Protein AF-A0A2K6ML82-F1 (afdb_monomer_lite)

Sequence (287 aa):
MDAIKKKMQMLKLDKENALDRAEQAEADKKAAEDRSKQLEDELVSLQKKLKGTEDELDKYSEALKDAQEKLELAEKKATDAEADVASLNRRIQLVEEELDRAQERLATALQKLEEAEKAADESERGMKVIESRAQKDEEKMEIQEIQLKEAKHIAEDADRKYEEVARKLVIIESDLERAEERAELSEGKCAELEEELKTVTNNLKSLEAQAEKYSQKEDKYEEEIKVLSDKLKEAETRAEFAERSVTKLEKSIDDLEDKFLCFTSPKTPSSSWMSHLSELCICLFSR

Secondary structure (DSSP, 8-state):
-HHHHHHHHHHHHHHHHHHHHHHHHHHHHHHHHHHHHHHHHHHHHHHHHHHHHHHHHHHHHHHHHHHHHHHHHHHHHHHHHHHHHHHHHHHHHHHHHHHHHHHHHHHHHHHHHHHHHHHHHHHHHHHHHHHHHHHHHHHHHHHHHHHHHHHHHHHHHHHHHHHHHHHHHHHHHHHHHHHHHHHHHHHHHHHHHHHHHHHHHHHHHHHHHHHHHHHHHHHHHHHHHHHHHHHHHHHHHHHHHHHHHHHHHHHHHHHHHHHHTTS------------------------

InterPro domains:
  IPR000533 Tropomyosin [PF00261] (67-260)
  IPR000533 Tropomyosin [PR00194] (84-101)
  IPR000533 Tro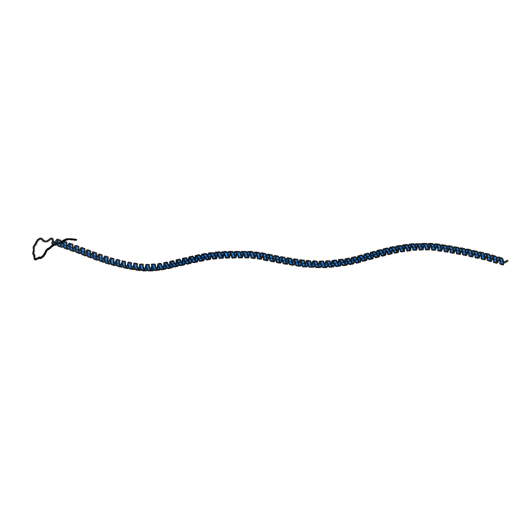pomyosin [PR00194] (120-140)
  IPR000533 Tropomyosin [PR00194] (145-173)
  IPR000533 Tropomyosin [PR00194] (175-198)
  IPR000533 Tropomyosin [PR00194] (231-256)
  IPR000533 Tropomyosin [PS00326] (232-240)

Structure (mmCIF, N/CA/C/O backbone):
data_AF-A0A2K6ML82-F1
#
_entry.id   AF-A0A2K6ML82-F1
#
loop_
_atom_site.group_PDB
_atom_site.id
_atom_site.type_symbol
_atom_site.label_atom_id
_atom_site.label_alt_id
_atom_site.label_comp_id
_atom_site.label_asym_id
_atom_site.label_entity_id
_atom_site.label_seq_id
_atom_site.pdbx_PDB_ins_code
_atom_site.Cartn_x
_atom_site.Cartn_y
_atom_site.Cartn_z
_atom_site.occupancy
_atom_site.B_iso_or_equiv
_atom_site.auth_seq_id
_atom_site.auth_comp_id
_atom_site.auth_asym_id
_atom_site.auth_atom_id
_atom_site.pdbx_PDB_model_num
ATOM 1 N N . MET A 1 1 ? 107.707 32.199 -161.699 1.00 55.41 1 MET A N 1
ATOM 2 C CA . MET A 1 1 ? 108.244 31.409 -160.568 1.00 55.41 1 MET A CA 1
ATOM 3 C C . MET A 1 1 ? 107.712 31.838 -159.189 1.00 55.41 1 MET A C 1
ATOM 5 O O . MET A 1 1 ? 107.919 31.088 -158.246 1.00 55.41 1 MET A O 1
ATOM 9 N N . ASP A 1 2 ? 106.940 32.929 -159.050 1.00 54.75 2 ASP A N 1
ATOM 10 C CA . ASP A 1 2 ? 106.363 33.344 -157.748 1.00 54.75 2 ASP A CA 1
ATOM 11 C C . ASP A 1 2 ? 105.055 32.644 -157.328 1.00 54.75 2 ASP A C 1
ATOM 13 O O . ASP A 1 2 ? 104.740 32.566 -156.141 1.00 54.75 2 ASP A O 1
ATOM 17 N N . ALA A 1 3 ? 104.294 32.073 -158.267 1.00 58.12 3 ALA A N 1
ATOM 18 C CA . ALA A 1 3 ? 102.999 31.454 -157.958 1.00 58.12 3 ALA A CA 1
ATOM 19 C C . ALA A 1 3 ? 103.109 30.134 -157.161 1.00 58.12 3 ALA A C 1
ATOM 21 O O . ALA A 1 3 ? 102.224 29.812 -156.372 1.00 58.12 3 ALA A O 1
ATOM 22 N N . ILE A 1 4 ? 104.206 29.381 -157.322 1.00 58.91 4 ILE A N 1
ATOM 23 C CA . ILE A 1 4 ? 104.407 28.087 -156.642 1.00 58.91 4 ILE A CA 1
ATOM 24 C C . ILE A 1 4 ? 104.850 28.290 -155.185 1.00 58.91 4 ILE A C 1
ATOM 26 O O . ILE A 1 4 ? 104.361 27.592 -154.300 1.00 58.91 4 ILE A O 1
ATOM 30 N N . LYS A 1 5 ? 105.683 29.304 -154.900 1.00 60.06 5 LYS A N 1
ATOM 31 C CA . LYS A 1 5 ? 106.067 29.665 -153.522 1.00 60.06 5 LYS A CA 1
ATOM 32 C C . LYS A 1 5 ? 104.861 30.085 -152.679 1.00 60.06 5 LYS A C 1
ATOM 34 O O . LYS A 1 5 ? 104.731 29.607 -151.557 1.00 60.06 5 LYS A O 1
ATOM 39 N N . LYS A 1 6 ? 103.944 30.889 -153.236 1.00 64.56 6 LYS A N 1
ATOM 40 C CA . LYS A 1 6 ? 102.688 31.266 -152.559 1.00 64.56 6 LYS A CA 1
ATOM 41 C C . LYS A 1 6 ? 101.789 30.064 -152.265 1.00 64.56 6 LYS A C 1
ATOM 43 O O . LYS A 1 6 ? 101.206 30.001 -151.190 1.00 64.56 6 LYS A O 1
ATOM 48 N N . LYS A 1 7 ? 101.707 29.087 -153.176 1.00 66.81 7 LYS A N 1
ATOM 49 C CA . LYS A 1 7 ? 100.914 27.862 -152.968 1.00 66.81 7 LYS A CA 1
ATOM 50 C C . LYS A 1 7 ? 101.525 26.945 -151.902 1.00 66.81 7 LYS A C 1
ATOM 52 O O . LYS A 1 7 ? 100.794 26.350 -151.122 1.00 66.81 7 LYS A O 1
ATOM 57 N N . MET A 1 8 ? 102.856 26.871 -151.831 1.00 70.25 8 MET A N 1
ATOM 58 C CA . MET A 1 8 ? 103.565 26.107 -150.799 1.00 70.25 8 MET A CA 1
ATOM 59 C C . MET A 1 8 ? 103.489 26.786 -149.422 1.00 70.25 8 MET A C 1
ATOM 61 O O . MET A 1 8 ? 103.340 26.096 -148.422 1.00 70.25 8 MET A O 1
ATOM 65 N N . GLN A 1 9 ? 103.527 28.124 -149.368 1.00 66.81 9 GLN A N 1
ATOM 66 C CA . GLN A 1 9 ? 103.240 28.885 -148.145 1.00 66.81 9 GLN A CA 1
ATOM 67 C C . GLN A 1 9 ? 101.792 28.700 -147.686 1.00 66.81 9 GLN A C 1
ATOM 69 O O . GLN A 1 9 ? 101.585 28.450 -146.507 1.00 66.81 9 GLN A O 1
ATOM 74 N N . MET A 1 10 ? 100.817 28.742 -148.602 1.00 72.88 10 MET A N 1
ATOM 75 C CA . MET A 1 10 ? 99.409 28.456 -148.294 1.00 72.88 10 MET A CA 1
ATOM 76 C C . MET A 1 10 ? 99.227 27.046 -147.728 1.00 72.88 10 MET A C 1
ATOM 78 O O . MET A 1 10 ? 98.645 26.901 -146.668 1.00 72.88 10 MET A O 1
ATOM 82 N N . LEU A 1 11 ? 99.804 26.015 -148.355 1.00 71.12 11 LEU A N 1
ATOM 83 C CA . LEU A 1 11 ? 99.701 24.637 -147.855 1.00 71.12 11 LEU A CA 1
ATOM 84 C C . LEU A 1 11 ? 100.398 24.426 -146.505 1.00 71.12 11 LEU A C 1
ATOM 86 O O . LEU A 1 11 ? 99.964 23.594 -145.712 1.00 71.12 11 LEU A O 1
ATOM 90 N N . LYS A 1 12 ? 101.486 25.156 -146.238 1.00 74.75 12 LYS A N 1
ATOM 91 C CA . LYS A 1 12 ? 102.170 25.102 -144.943 1.00 74.75 12 LYS A CA 1
ATOM 92 C C . LYS A 1 12 ? 101.329 25.767 -143.851 1.00 74.75 12 LYS A C 1
ATOM 94 O O . LYS A 1 12 ? 101.188 25.186 -142.784 1.00 74.75 12 LYS A O 1
ATOM 99 N N . LEU A 1 13 ? 100.712 26.905 -144.172 1.00 78.44 13 LEU A N 1
ATOM 100 C CA . LEU A 1 13 ? 99.790 27.622 -143.293 1.00 78.44 13 LEU A CA 1
ATOM 101 C C . LEU A 1 13 ? 98.495 26.825 -143.055 1.00 78.44 13 LEU A C 1
ATOM 103 O O . LEU A 1 13 ? 97.997 26.789 -141.941 1.00 78.44 13 LEU A O 1
ATOM 107 N N . ASP A 1 14 ? 97.985 26.122 -144.070 1.00 75.75 14 ASP A N 1
ATOM 108 C CA . ASP A 1 14 ? 96.832 25.223 -143.942 1.00 75.75 14 ASP A CA 1
ATOM 109 C C . ASP A 1 14 ? 97.162 23.994 -143.083 1.00 75.75 14 ASP A C 1
ATOM 111 O O . ASP A 1 14 ? 96.326 23.551 -142.298 1.00 75.75 14 ASP A O 1
ATOM 115 N N . LYS A 1 15 ? 98.385 23.453 -143.190 1.00 76.75 15 LYS A N 1
ATOM 116 C CA . LYS A 1 15 ? 98.856 22.361 -142.327 1.00 76.75 15 LYS A CA 1
ATOM 117 C C . LYS A 1 15 ? 99.038 22.822 -140.879 1.00 76.75 15 LYS A C 1
ATOM 119 O O . LYS A 1 15 ? 98.637 22.092 -139.982 1.00 76.75 15 LYS A O 1
ATOM 124 N N . GLU A 1 16 ? 99.630 23.995 -140.660 1.00 77.00 16 GLU A N 1
ATOM 125 C CA . GLU A 1 16 ? 99.781 24.598 -139.327 1.00 77.00 16 GLU A CA 1
ATOM 126 C C . GLU A 1 16 ? 98.399 24.890 -138.716 1.00 77.00 16 GLU A C 1
ATOM 128 O O . GLU A 1 16 ? 98.109 24.391 -137.639 1.00 77.00 16 GLU A O 1
ATOM 133 N N . ASN A 1 17 ? 97.467 25.497 -139.461 1.00 77.75 17 ASN A N 1
ATOM 134 C CA . ASN A 1 17 ? 96.081 25.701 -139.011 1.00 77.75 17 ASN A CA 1
ATOM 135 C C . ASN A 1 17 ? 95.324 24.391 -138.719 1.00 77.75 17 ASN A C 1
ATOM 137 O O . ASN A 1 17 ? 94.445 24.359 -137.856 1.00 77.75 17 ASN A O 1
ATOM 141 N N . ALA A 1 18 ? 95.596 23.316 -139.465 1.00 78.31 18 ALA A N 1
ATOM 142 C CA . ALA A 1 18 ? 94.990 22.008 -139.220 1.00 78.31 18 ALA A CA 1
ATOM 143 C C . ALA A 1 18 ? 95.573 21.326 -137.974 1.00 78.31 18 ALA A C 1
ATOM 145 O O . ALA A 1 18 ? 94.826 20.667 -137.253 1.00 78.31 18 ALA A O 1
ATOM 146 N N . LEU A 1 19 ? 96.873 21.499 -137.718 1.00 76.94 19 LEU A N 1
ATOM 147 C CA . LEU A 1 19 ? 97.531 21.021 -136.502 1.00 76.94 19 LEU A CA 1
ATOM 148 C C . LEU A 1 19 ? 97.060 21.810 -135.280 1.00 76.94 19 LEU A C 1
ATOM 150 O O . LEU A 1 19 ? 96.625 21.183 -134.325 1.00 76.94 19 LEU A O 1
ATOM 154 N N . ASP A 1 20 ? 96.997 23.139 -135.354 1.00 78.94 20 ASP A N 1
ATOM 155 C CA . ASP A 1 20 ? 96.472 23.983 -134.274 1.00 78.94 20 ASP A CA 1
ATOM 156 C C . ASP A 1 20 ? 95.007 23.640 -133.964 1.00 78.94 20 ASP A C 1
ATOM 158 O O . ASP A 1 20 ? 94.608 23.559 -132.806 1.00 78.94 20 ASP A O 1
ATOM 162 N N . ARG A 1 21 ? 94.187 23.356 -134.989 1.00 79.31 21 ARG A N 1
ATOM 163 C CA . ARG A 1 21 ? 92.813 22.861 -134.788 1.00 79.31 21 ARG A CA 1
ATOM 164 C C . ARG A 1 21 ? 92.760 21.474 -134.154 1.00 79.31 21 ARG A C 1
ATOM 166 O O . ARG A 1 21 ? 91.839 21.220 -133.383 1.00 79.31 21 ARG A O 1
ATOM 173 N N . ALA A 1 22 ? 93.682 20.578 -134.497 1.00 79.25 22 ALA A N 1
ATOM 174 C CA . ALA A 1 22 ? 93.745 19.245 -133.907 1.00 79.25 22 ALA A CA 1
ATOM 175 C C . ALA A 1 22 ? 94.215 19.304 -132.446 1.00 79.25 22 ALA A C 1
ATOM 177 O O . ALA A 1 22 ? 93.604 18.665 -131.598 1.00 79.25 22 ALA A O 1
ATOM 178 N N . GLU A 1 23 ? 95.222 20.123 -132.139 1.00 80.56 23 GLU A N 1
ATOM 179 C CA . GLU A 1 23 ? 95.700 20.369 -130.775 1.00 80.56 23 GLU A CA 1
ATOM 180 C C . GLU A 1 23 ? 94.628 21.057 -129.923 1.00 80.56 23 GLU A C 1
ATOM 182 O O . GLU A 1 23 ? 94.380 20.638 -128.793 1.00 80.56 23 GLU A O 1
ATOM 187 N N . GLN A 1 24 ? 93.919 22.047 -130.478 1.00 82.00 24 GLN A N 1
ATOM 188 C CA . GLN A 1 24 ? 92.776 22.680 -129.817 1.00 82.00 24 GLN A CA 1
ATOM 189 C C . GLN A 1 24 ? 91.660 21.659 -129.546 1.00 82.00 24 GLN A C 1
ATOM 191 O O . GLN A 1 24 ? 91.127 21.614 -128.442 1.00 82.00 24 GLN A O 1
ATOM 196 N N . ALA A 1 25 ? 91.343 20.789 -130.512 1.00 80.69 25 ALA A N 1
ATOM 197 C CA . ALA A 1 25 ? 90.340 19.740 -130.338 1.00 80.69 25 ALA A CA 1
ATOM 198 C C . ALA A 1 25 ? 90.766 18.662 -129.322 1.00 80.69 25 ALA A C 1
ATOM 200 O O . ALA A 1 25 ? 89.920 18.163 -128.581 1.00 80.69 25 ALA A O 1
ATOM 201 N N . GLU A 1 26 ? 92.053 18.304 -129.248 1.00 82.50 26 GLU A N 1
ATOM 202 C CA . GLU A 1 26 ? 92.576 17.403 -128.213 1.00 82.50 26 GLU A CA 1
ATOM 203 C C . GLU A 1 26 ? 92.554 18.051 -126.824 1.00 82.50 26 GLU A C 1
ATOM 205 O O . GLU A 1 26 ? 92.176 17.391 -125.853 1.00 82.50 26 GLU A O 1
ATOM 210 N N . ALA A 1 27 ? 92.892 19.338 -126.719 1.00 83.75 27 ALA A N 1
ATOM 211 C CA . ALA A 1 27 ? 92.800 20.095 -125.474 1.00 83.75 27 ALA A CA 1
ATOM 212 C C . ALA A 1 27 ? 91.345 20.209 -124.990 1.00 83.75 27 ALA A C 1
ATOM 214 O O . ALA A 1 27 ? 91.068 19.947 -123.818 1.00 83.75 27 ALA A O 1
ATOM 215 N N . ASP A 1 28 ? 90.408 20.513 -125.892 1.00 84.25 28 ASP A N 1
ATOM 216 C CA . ASP A 1 28 ? 88.977 20.592 -125.591 1.00 84.25 28 ASP A CA 1
ATOM 217 C C . ASP A 1 28 ? 88.401 19.217 -125.221 1.00 84.25 28 ASP A C 1
ATOM 219 O O . ASP A 1 28 ? 87.626 19.108 -124.269 1.00 84.25 28 ASP A O 1
ATOM 223 N N . LYS A 1 29 ? 88.820 18.145 -125.910 1.00 86.94 29 LYS A N 1
ATOM 224 C CA . LYS A 1 29 ? 88.449 16.765 -125.565 1.00 86.94 29 LYS A CA 1
ATOM 225 C C . LYS A 1 29 ? 88.951 16.393 -124.174 1.00 86.94 29 LYS A C 1
ATOM 227 O O . LYS A 1 29 ? 88.180 15.866 -123.380 1.00 86.94 29 LYS A O 1
ATOM 232 N N . LYS A 1 30 ? 90.213 16.686 -123.857 1.00 86.19 30 LYS A N 1
ATOM 233 C CA . LYS A 1 30 ? 90.791 16.392 -122.542 1.00 86.19 30 LYS A CA 1
ATOM 234 C C . LYS A 1 30 ? 90.100 17.192 -121.436 1.00 86.19 30 LYS A C 1
ATOM 236 O O . LYS A 1 30 ? 89.751 16.628 -120.407 1.00 86.19 30 LYS A O 1
ATOM 241 N N . ALA A 1 31 ? 89.806 18.471 -121.678 1.00 85.94 31 ALA A N 1
ATOM 242 C CA . ALA A 1 31 ? 89.025 19.295 -120.759 1.00 85.94 31 ALA A CA 1
ATOM 243 C C . ALA A 1 31 ? 87.590 18.767 -120.570 1.00 85.94 31 ALA A C 1
ATOM 245 O O . ALA A 1 31 ? 87.054 18.833 -119.464 1.00 85.94 31 ALA A O 1
ATOM 246 N N . ALA A 1 32 ? 86.961 18.232 -121.620 1.00 84.31 32 ALA A N 1
ATOM 247 C CA . ALA A 1 32 ? 85.647 17.599 -121.535 1.00 84.31 32 ALA A CA 1
ATOM 248 C C . ALA A 1 32 ? 85.691 16.257 -120.785 1.00 84.31 32 ALA A C 1
ATOM 250 O O . ALA A 1 32 ? 84.802 15.993 -119.981 1.00 84.31 32 ALA A O 1
ATOM 251 N N . GLU A 1 33 ? 86.725 15.437 -120.991 1.00 85.50 33 GLU A N 1
ATOM 252 C CA . GLU A 1 33 ? 86.938 14.183 -120.258 1.00 85.50 33 GLU A CA 1
ATOM 253 C C . GLU A 1 33 ? 87.206 14.435 -118.769 1.00 85.50 33 GLU A C 1
ATOM 255 O O . GLU A 1 33 ? 86.633 13.751 -117.923 1.00 85.50 33 GLU A O 1
ATOM 260 N N . ASP A 1 34 ? 88.013 15.443 -118.430 1.00 87.62 34 ASP A N 1
ATOM 261 C CA . ASP A 1 34 ? 88.270 15.828 -117.039 1.00 87.62 34 ASP A CA 1
ATOM 262 C C . ASP A 1 34 ? 87.000 16.383 -116.369 1.00 87.62 34 ASP A C 1
ATOM 264 O O . ASP A 1 34 ? 86.707 16.033 -115.225 1.00 87.62 34 ASP A O 1
ATOM 268 N N . ARG A 1 35 ? 86.184 17.169 -117.092 1.00 86.69 35 ARG A N 1
ATOM 269 C CA . ARG A 1 35 ? 84.850 17.588 -116.620 1.00 86.69 35 ARG A CA 1
ATOM 270 C C . ARG A 1 35 ? 83.896 16.405 -116.457 1.00 86.69 35 ARG A C 1
ATOM 272 O O . ARG A 1 35 ? 83.153 16.377 -115.484 1.00 86.69 35 ARG A O 1
ATOM 279 N N . SER A 1 36 ? 83.914 15.432 -117.370 1.00 87.94 36 SER A N 1
ATOM 280 C CA . SER A 1 36 ? 83.086 14.220 -117.268 1.00 87.94 36 SER A CA 1
ATOM 281 C C . SER A 1 36 ? 83.449 13.423 -116.022 1.00 87.94 36 SER A C 1
ATOM 283 O O . SER A 1 36 ? 82.564 13.059 -115.259 1.00 87.94 36 SER A O 1
ATOM 285 N N . LYS A 1 37 ? 84.747 13.229 -115.758 1.00 88.88 37 LYS A N 1
ATOM 286 C CA . LYS A 1 37 ? 85.225 12.542 -114.550 1.00 88.88 37 LYS A CA 1
ATOM 287 C C . LYS A 1 37 ? 84.841 13.279 -113.272 1.00 88.88 37 LYS A C 1
ATOM 289 O O . LYS A 1 37 ? 84.365 12.648 -112.340 1.00 88.88 37 LYS A O 1
ATOM 294 N N . GLN A 1 38 ? 84.994 14.605 -113.237 1.00 88.69 38 GLN A N 1
ATOM 295 C CA . GLN A 1 38 ? 84.556 15.410 -112.092 1.00 88.69 38 GLN A CA 1
ATOM 296 C C . GLN A 1 38 ? 83.052 15.258 -111.835 1.00 88.69 38 GLN A C 1
ATOM 298 O O . GLN A 1 38 ? 82.649 15.051 -110.696 1.00 88.69 38 GLN A O 1
ATOM 303 N N . LEU A 1 39 ? 82.230 15.298 -112.886 1.00 86.94 39 LEU A N 1
ATOM 304 C CA . LEU A 1 39 ? 80.783 15.108 -112.772 1.00 86.94 39 LEU A CA 1
ATOM 305 C C . LEU A 1 39 ? 80.406 13.676 -112.366 1.00 86.94 39 LEU A C 1
ATOM 307 O O . LEU A 1 39 ? 79.459 13.494 -111.606 1.00 86.94 39 LEU A O 1
ATOM 311 N N . GLU A 1 40 ? 81.133 12.662 -112.839 1.00 85.94 40 GLU A N 1
ATOM 312 C CA . GLU A 1 40 ? 80.952 11.264 -112.429 1.00 85.94 40 GLU A CA 1
ATOM 313 C C . GLU A 1 40 ? 81.298 11.064 -110.946 1.00 85.94 40 GLU A C 1
ATOM 315 O O . GLU A 1 40 ? 80.503 10.477 -110.208 1.00 85.94 40 GLU A O 1
ATOM 320 N N . ASP A 1 41 ? 82.421 11.612 -110.475 1.00 89.19 41 ASP A N 1
ATOM 321 C CA . ASP A 1 41 ? 82.817 11.564 -109.063 1.00 89.19 41 ASP A CA 1
ATOM 322 C C . ASP A 1 41 ? 81.825 12.334 -108.170 1.00 89.19 41 ASP A C 1
ATOM 324 O O . ASP A 1 41 ? 81.438 11.860 -107.094 1.00 89.19 41 ASP A O 1
ATOM 328 N N . GLU A 1 42 ? 81.351 13.500 -108.622 1.00 89.56 42 GLU A N 1
ATOM 329 C CA . GLU A 1 42 ? 80.302 14.265 -107.944 1.00 89.56 42 GLU A CA 1
ATOM 330 C C . GLU A 1 42 ? 78.988 13.480 -107.880 1.00 89.56 42 GLU A C 1
ATOM 332 O O . GLU A 1 42 ? 78.393 13.398 -106.801 1.00 89.56 42 GLU A O 1
ATOM 337 N N . LEU A 1 43 ? 78.566 12.838 -108.975 1.00 89.44 43 LEU A N 1
ATOM 338 C CA . LEU A 1 43 ? 77.379 11.979 -109.018 1.00 89.44 43 LEU A CA 1
ATOM 339 C C . LEU A 1 43 ? 77.484 10.813 -108.034 1.00 89.44 43 LEU A C 1
ATOM 341 O O . LEU A 1 43 ? 76.538 10.571 -107.284 1.00 89.44 43 LEU A O 1
ATOM 345 N N . VAL A 1 44 ? 78.628 10.128 -107.974 1.00 91.50 44 VAL A N 1
ATOM 346 C CA . VAL A 1 44 ? 78.859 9.040 -107.009 1.00 91.50 44 VAL A CA 1
ATOM 347 C C . VAL A 1 44 ? 78.812 9.570 -105.572 1.00 91.50 44 VAL A C 1
ATOM 349 O O . VAL A 1 44 ? 78.206 8.952 -104.691 1.00 91.50 44 VAL A O 1
ATOM 352 N N . SER A 1 45 ? 79.402 10.741 -105.315 1.00 91.44 45 SER A N 1
ATOM 353 C CA . SER A 1 45 ? 79.368 11.371 -103.991 1.00 91.44 45 SER A CA 1
ATOM 354 C C . SER A 1 45 ? 77.945 11.764 -103.565 1.00 91.44 45 SER A C 1
ATOM 356 O O . SER A 1 45 ? 77.567 11.558 -102.408 1.00 91.44 45 SER A O 1
ATOM 358 N N . LEU A 1 46 ? 77.139 12.279 -104.500 1.00 90.00 46 LEU A N 1
ATOM 359 C CA . LEU A 1 46 ? 75.747 12.664 -104.283 1.00 90.00 46 LEU A CA 1
ATOM 360 C C . LEU A 1 46 ? 74.858 11.440 -104.089 1.00 90.00 46 LEU A C 1
ATOM 362 O O . LEU A 1 46 ? 74.037 11.450 -103.181 1.00 90.00 46 LEU A O 1
ATOM 366 N N . GLN A 1 47 ? 75.064 10.365 -104.851 1.00 90.38 47 GLN A N 1
ATOM 367 C CA . GLN A 1 47 ? 74.368 9.092 -104.642 1.00 90.38 47 GLN A CA 1
ATOM 368 C C . GLN A 1 47 ? 74.666 8.503 -103.260 1.00 90.38 47 GLN A C 1
ATOM 370 O O . GLN A 1 47 ? 73.759 8.025 -102.582 1.00 90.38 47 GLN A O 1
ATOM 375 N N . LYS A 1 48 ? 75.920 8.576 -102.792 1.00 92.69 48 LYS A N 1
ATOM 376 C CA . LYS A 1 48 ? 76.281 8.121 -101.441 1.00 92.69 48 LYS A CA 1
ATOM 377 C C . LYS A 1 48 ? 75.630 8.975 -100.350 1.00 92.69 48 LYS A C 1
ATOM 379 O O . LYS A 1 48 ? 75.180 8.426 -99.348 1.00 92.69 48 LYS A O 1
ATOM 384 N N . LYS A 1 49 ? 75.575 10.300 -100.534 1.00 92.19 49 LYS A N 1
ATOM 385 C CA . LYS A 1 49 ? 74.869 11.209 -99.616 1.00 92.19 49 LYS A CA 1
ATOM 386 C C . LYS A 1 49 ? 73.365 10.951 -99.614 1.00 92.19 49 LYS A C 1
ATOM 388 O O . LYS A 1 49 ? 72.799 10.867 -98.535 1.00 92.19 49 LYS A O 1
ATOM 393 N N . LEU A 1 50 ? 72.760 10.765 -100.789 1.00 91.81 50 LEU A N 1
ATOM 394 C CA . LEU A 1 50 ? 71.342 10.441 -100.941 1.00 91.81 50 LEU A CA 1
ATOM 395 C C . LEU A 1 50 ? 71.001 9.160 -100.177 1.00 91.81 50 LEU A C 1
ATOM 397 O O . LEU A 1 50 ? 70.108 9.178 -99.338 1.00 91.81 50 LEU A O 1
ATOM 401 N N . LYS A 1 51 ? 71.789 8.097 -100.369 1.00 92.25 51 LYS A N 1
ATOM 402 C CA . LYS A 1 51 ? 71.601 6.841 -99.639 1.00 92.25 51 LYS A CA 1
ATOM 403 C C . LYS A 1 51 ? 71.752 7.014 -98.123 1.00 92.25 51 LYS A C 1
ATOM 405 O O . LYS A 1 51 ? 70.967 6.468 -97.363 1.00 92.25 51 LYS A O 1
ATOM 410 N N . GLY A 1 52 ? 72.729 7.807 -97.674 1.00 92.19 52 GLY A N 1
ATOM 411 C CA . GLY A 1 52 ? 72.883 8.131 -96.252 1.00 92.19 52 GLY A CA 1
ATOM 412 C C . GLY A 1 52 ? 71.668 8.866 -95.677 1.00 92.19 52 GLY A C 1
ATOM 413 O O . GLY A 1 52 ? 71.211 8.529 -94.591 1.00 92.19 52 GLY A O 1
ATOM 414 N N . THR A 1 53 ? 71.110 9.824 -96.423 1.00 90.56 53 THR A N 1
ATOM 415 C CA . THR A 1 53 ? 69.892 10.539 -96.015 1.00 90.56 53 THR A CA 1
ATOM 416 C C . THR A 1 53 ? 68.636 9.671 -96.078 1.00 90.56 53 THR A C 1
ATOM 418 O O . THR A 1 53 ? 67.747 9.864 -95.258 1.00 90.56 53 THR A O 1
ATOM 421 N N . GLU A 1 54 ? 68.557 8.711 -97.004 1.00 90.69 54 GLU A N 1
ATOM 422 C CA . GLU A 1 54 ? 67.476 7.716 -97.066 1.00 90.69 54 GLU A CA 1
ATOM 423 C C . GLU A 1 54 ? 67.525 6.789 -95.843 1.00 90.69 54 GLU A C 1
ATOM 425 O O . GLU A 1 54 ? 66.527 6.659 -95.141 1.00 90.69 54 GLU A O 1
ATOM 430 N N . ASP A 1 55 ? 68.704 6.253 -95.505 1.00 93.25 55 ASP A N 1
ATOM 431 C CA . ASP A 1 55 ? 68.894 5.410 -94.316 1.00 93.25 55 ASP A CA 1
ATOM 432 C C . ASP A 1 55 ? 68.573 6.173 -93.008 1.00 93.25 55 ASP A C 1
ATOM 434 O O . ASP A 1 55 ? 68.089 5.594 -92.033 1.00 93.25 55 ASP A O 1
ATOM 438 N N . GLU A 1 56 ? 68.878 7.473 -92.942 1.00 93.00 56 GLU A N 1
ATOM 439 C CA . GLU A 1 56 ? 68.501 8.335 -91.812 1.00 93.00 56 GLU A CA 1
ATOM 440 C C . GLU A 1 56 ? 66.994 8.599 -91.771 1.00 93.00 56 GLU A C 1
ATOM 442 O O . GLU A 1 56 ? 66.394 8.531 -90.697 1.00 93.00 56 GLU A O 1
ATOM 447 N N . LEU A 1 57 ? 66.373 8.862 -92.923 1.00 93.06 57 LEU A N 1
ATOM 448 C CA . LEU A 1 57 ? 64.932 9.066 -93.034 1.00 93.06 57 LEU A CA 1
ATOM 449 C C . LEU A 1 57 ? 64.158 7.824 -92.579 1.00 93.06 57 LEU A C 1
ATOM 451 O O . LEU A 1 57 ? 63.197 7.965 -91.823 1.00 93.06 57 LEU A O 1
ATOM 455 N N . ASP A 1 58 ? 64.605 6.629 -92.969 1.00 94.50 58 ASP A N 1
ATOM 456 C CA . ASP A 1 58 ? 64.000 5.363 -92.550 1.00 94.50 58 ASP A CA 1
ATOM 457 C C . ASP A 1 58 ? 64.103 5.177 -91.030 1.00 94.50 58 ASP A C 1
ATOM 459 O O . ASP A 1 58 ? 63.094 4.925 -90.368 1.00 94.50 58 ASP A O 1
ATOM 463 N N . LYS A 1 59 ? 65.282 5.423 -90.440 1.00 94.75 59 LYS A N 1
ATOM 464 C CA . LYS A 1 59 ? 65.472 5.366 -88.977 1.00 94.75 59 LYS A CA 1
ATOM 465 C C . LYS A 1 59 ? 64.579 6.352 -88.233 1.00 94.75 59 LYS A C 1
ATOM 467 O O . LYS A 1 59 ? 63.993 6.000 -87.210 1.00 94.75 59 LYS A O 1
ATOM 472 N N . TYR A 1 60 ? 64.478 7.591 -88.714 1.00 93.50 60 TYR A N 1
ATOM 473 C CA . TYR A 1 60 ? 63.602 8.587 -88.099 1.00 93.50 60 TYR A CA 1
ATOM 474 C C . TYR A 1 60 ? 62.123 8.242 -88.289 1.00 93.50 60 TYR A C 1
ATOM 476 O O . TYR A 1 60 ? 61.331 8.501 -87.386 1.00 93.50 60 TYR A O 1
ATOM 484 N N . SER A 1 61 ? 61.745 7.627 -89.413 1.00 93.62 61 SER A N 1
ATOM 485 C CA . SER A 1 61 ? 60.377 7.167 -89.660 1.00 93.62 61 SER A CA 1
ATOM 486 C C . SER A 1 61 ? 59.978 6.032 -88.716 1.00 93.62 61 SER A C 1
ATOM 488 O O . SER A 1 61 ? 58.900 6.081 -88.126 1.00 93.62 61 SER A O 1
ATOM 490 N N . GLU A 1 62 ? 60.852 5.043 -88.518 1.00 95.19 62 GLU A N 1
ATOM 491 C CA . GLU A 1 62 ? 60.632 3.960 -87.552 1.00 95.19 62 GLU A CA 1
ATOM 492 C C . GLU A 1 62 ? 60.567 4.496 -86.118 1.00 95.19 62 GLU A C 1
ATOM 494 O O . GLU A 1 62 ? 59.605 4.222 -85.402 1.00 95.19 62 GLU A O 1
ATOM 499 N N . ALA A 1 63 ? 61.514 5.351 -85.719 1.00 95.00 63 ALA A N 1
ATOM 500 C CA . ALA A 1 63 ? 61.506 5.964 -84.391 1.00 95.00 63 ALA A CA 1
ATOM 501 C C . ALA A 1 63 ? 60.252 6.821 -84.139 1.00 95.00 63 ALA A C 1
ATOM 503 O O . ALA A 1 63 ? 59.739 6.852 -83.018 1.00 95.00 63 ALA A O 1
ATOM 504 N N . LEU A 1 64 ? 59.745 7.509 -85.169 1.00 94.94 64 LEU A N 1
ATOM 505 C CA . LEU A 1 64 ? 58.505 8.277 -85.087 1.00 94.94 64 LEU A CA 1
ATOM 506 C C . LEU A 1 64 ? 57.296 7.362 -84.874 1.00 94.94 64 LEU A C 1
ATOM 508 O O . LEU A 1 64 ? 56.471 7.669 -84.017 1.00 94.94 64 LEU A O 1
ATOM 512 N N . LYS A 1 65 ? 57.205 6.242 -85.604 1.00 95.19 65 LYS A N 1
ATOM 513 C CA . LYS A 1 65 ? 56.129 5.253 -85.425 1.00 95.19 65 LYS A CA 1
ATOM 514 C C . LYS A 1 65 ? 56.151 4.654 -84.021 1.00 95.19 65 LYS A C 1
ATOM 516 O O . LYS A 1 65 ? 55.132 4.684 -83.341 1.00 95.19 65 LYS A O 1
ATOM 521 N N . ASP A 1 66 ? 57.317 4.228 -83.541 1.00 95.44 66 ASP A N 1
ATOM 522 C CA . ASP A 1 66 ? 57.474 3.692 -82.183 1.00 95.44 66 ASP A CA 1
ATOM 523 C C . ASP A 1 66 ? 57.078 4.715 -81.105 1.00 95.44 66 ASP A C 1
ATOM 525 O O . ASP A 1 66 ? 56.486 4.369 -80.078 1.00 95.44 66 ASP A O 1
ATOM 529 N N . ALA A 1 67 ? 57.429 5.990 -81.305 1.00 94.88 67 ALA A N 1
ATOM 530 C CA . ALA A 1 67 ? 57.055 7.067 -80.394 1.00 94.88 67 ALA A CA 1
ATOM 531 C C . ALA A 1 67 ? 55.544 7.340 -80.421 1.00 94.88 67 ALA A C 1
ATOM 533 O O . ALA A 1 67 ? 54.957 7.556 -79.361 1.00 94.88 67 ALA A O 1
ATOM 534 N N . GLN A 1 68 ? 54.914 7.292 -81.599 1.00 94.38 68 GLN A N 1
ATOM 535 C CA . GLN A 1 68 ? 53.465 7.428 -81.758 1.00 94.38 68 GLN A CA 1
ATOM 536 C C . GLN A 1 68 ? 52.715 6.275 -81.083 1.00 94.38 68 GLN A C 1
ATOM 538 O O . GLN A 1 68 ? 51.811 6.530 -80.293 1.00 94.38 68 GLN A O 1
ATOM 543 N N . GLU A 1 69 ? 53.135 5.025 -81.286 1.00 95.81 69 GLU A N 1
ATOM 544 C CA . GLU A 1 69 ? 52.520 3.868 -80.621 1.00 95.81 69 GLU A CA 1
ATOM 545 C C . GLU A 1 69 ? 52.640 3.957 -79.092 1.00 95.81 69 GLU A C 1
ATOM 547 O O . GLU A 1 69 ? 51.682 3.696 -78.358 1.00 95.81 69 GLU A O 1
ATOM 552 N N . LYS A 1 70 ? 53.805 4.377 -78.580 1.00 96.00 70 LYS A N 1
ATOM 553 C CA . LYS A 1 70 ? 53.998 4.601 -77.138 1.00 96.00 70 LYS A CA 1
ATOM 554 C C . LYS A 1 70 ? 53.126 5.734 -76.605 1.00 96.00 70 LYS A C 1
ATOM 556 O O . LYS A 1 70 ? 52.623 5.611 -75.487 1.00 96.00 70 LYS A O 1
ATOM 561 N N . LEU A 1 71 ? 52.958 6.809 -77.374 1.00 95.25 71 LEU A N 1
ATOM 562 C CA . LEU A 1 71 ? 52.087 7.923 -77.014 1.00 95.25 71 LEU A CA 1
ATOM 563 C C . LEU A 1 71 ? 50.632 7.456 -76.919 1.00 95.25 71 LEU A C 1
ATOM 565 O O . LEU A 1 71 ? 50.015 7.658 -75.880 1.00 95.25 71 LEU A O 1
ATOM 569 N N . GLU A 1 72 ? 50.123 6.741 -77.923 1.00 95.88 72 GLU A N 1
ATOM 570 C CA . GLU A 1 72 ? 48.751 6.216 -77.909 1.00 95.88 72 GLU A CA 1
ATOM 571 C C . GLU A 1 72 ? 48.503 5.258 -76.733 1.00 95.88 72 GLU A C 1
ATOM 573 O O . GLU A 1 72 ? 47.438 5.274 -76.113 1.00 95.88 72 GLU A O 1
ATOM 578 N N . LEU A 1 73 ? 49.483 4.415 -76.388 1.00 96.12 73 LEU A N 1
ATOM 579 C CA . LEU A 1 73 ? 49.392 3.536 -75.219 1.00 96.12 73 LEU A CA 1
ATOM 580 C C . LEU A 1 73 ? 49.389 4.317 -73.899 1.00 96.12 73 LEU A C 1
ATOM 582 O O . LEU A 1 73 ? 48.702 3.917 -72.957 1.00 96.12 73 LEU A O 1
ATOM 586 N N . ALA A 1 74 ? 50.164 5.398 -73.807 1.00 95.75 74 ALA A N 1
ATOM 587 C CA . ALA A 1 74 ? 50.184 6.262 -72.634 1.00 95.75 74 ALA A CA 1
ATOM 588 C C . ALA A 1 74 ? 48.872 7.047 -72.497 1.00 95.75 74 ALA A C 1
ATOM 590 O O . ALA A 1 74 ? 48.323 7.104 -71.399 1.00 95.75 74 ALA A O 1
ATOM 591 N N . GLU A 1 75 ? 48.339 7.575 -73.600 1.00 95.75 75 GLU A N 1
ATOM 592 C CA . GLU A 1 75 ? 47.049 8.267 -73.640 1.00 95.75 75 GLU A CA 1
ATOM 593 C C . GLU A 1 75 ? 45.908 7.337 -73.227 1.00 95.75 75 GLU A C 1
ATOM 595 O O . GLU A 1 75 ? 45.140 7.696 -72.342 1.00 95.75 75 GLU A O 1
ATOM 600 N N . LYS A 1 76 ? 45.852 6.105 -73.754 1.00 96.81 76 LYS A N 1
ATOM 601 C CA . LYS A 1 76 ? 44.853 5.103 -73.332 1.00 96.81 76 LYS A CA 1
ATOM 602 C C . LYS A 1 76 ? 44.918 4.810 -71.833 1.00 96.81 76 LYS A C 1
ATOM 604 O O . LYS A 1 76 ? 43.897 4.799 -71.153 1.00 96.81 76 LYS A O 1
ATOM 609 N N . LYS A 1 77 ? 46.124 4.622 -71.289 1.00 96.56 77 LYS A N 1
ATOM 610 C CA . LYS A 1 77 ? 46.300 4.406 -69.843 1.00 96.56 77 LYS A CA 1
ATOM 611 C C . LYS A 1 77 ? 45.879 5.620 -69.019 1.00 96.56 77 LYS A C 1
ATOM 613 O O . LYS A 1 77 ? 45.316 5.442 -67.943 1.00 96.56 77 LYS A O 1
ATOM 618 N N . ALA A 1 78 ? 46.159 6.831 -69.499 1.00 95.94 78 ALA A N 1
ATOM 619 C CA . ALA A 1 78 ? 45.728 8.057 -68.841 1.00 9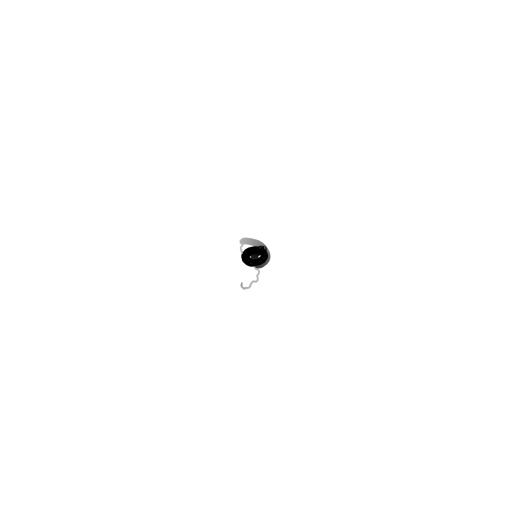5.94 78 ALA A CA 1
ATOM 620 C C . ALA A 1 78 ? 44.197 8.164 -68.841 1.00 95.94 78 ALA A C 1
ATOM 622 O O . ALA A 1 78 ? 43.620 8.398 -67.785 1.00 95.94 78 ALA A O 1
ATOM 623 N N . THR A 1 79 ? 43.536 7.892 -69.972 1.00 96.19 79 THR A N 1
ATOM 624 C CA . THR A 1 79 ? 42.068 7.925 -70.056 1.00 96.19 79 THR A CA 1
ATOM 625 C C . THR A 1 79 ? 41.405 6.869 -69.176 1.00 96.19 79 THR A C 1
ATOM 627 O O . THR A 1 79 ? 40.396 7.161 -68.538 1.00 96.19 79 THR A O 1
ATOM 630 N N . ASP A 1 80 ? 41.978 5.664 -69.090 1.00 96.50 80 ASP A N 1
ATOM 631 C CA . ASP A 1 80 ? 41.467 4.603 -68.214 1.00 96.50 80 ASP A CA 1
ATOM 632 C C . ASP A 1 80 ? 41.603 5.004 -66.734 1.00 96.50 80 ASP A C 1
ATOM 634 O O . ASP A 1 80 ? 40.650 4.892 -65.961 1.00 96.50 80 ASP A O 1
ATOM 638 N N . ALA A 1 81 ? 42.754 5.562 -66.342 1.00 96.12 81 ALA A N 1
ATOM 639 C CA . ALA A 1 81 ? 42.975 6.051 -64.983 1.00 96.12 81 ALA A CA 1
ATOM 640 C C . ALA A 1 81 ? 42.062 7.240 -64.627 1.00 96.12 81 ALA A C 1
ATOM 642 O O . ALA A 1 81 ? 41.541 7.305 -63.514 1.00 96.12 81 ALA A O 1
ATOM 643 N N . GLU A 1 82 ? 41.831 8.171 -65.557 1.00 96.12 82 GLU A N 1
ATOM 644 C CA . GLU A 1 82 ? 40.886 9.278 -65.371 1.00 96.12 82 GLU A CA 1
ATOM 645 C C . GLU A 1 82 ? 39.447 8.772 -65.194 1.00 96.12 82 GLU A C 1
ATOM 647 O O . GLU A 1 82 ? 38.716 9.276 -64.333 1.00 96.12 82 GLU A O 1
ATOM 652 N N . ALA A 1 83 ? 39.047 7.743 -65.948 1.00 96.81 83 ALA A N 1
ATOM 653 C CA . ALA A 1 83 ? 37.742 7.104 -65.799 1.00 96.81 83 ALA A CA 1
ATOM 654 C C . ALA A 1 83 ? 37.590 6.420 -64.427 1.00 96.81 83 ALA A C 1
ATOM 656 O O . ALA A 1 83 ? 36.557 6.587 -63.766 1.00 96.81 83 ALA A O 1
ATOM 657 N N . ASP A 1 84 ? 38.624 5.718 -63.960 1.00 97.12 84 ASP A N 1
ATOM 658 C CA . ASP A 1 84 ? 38.644 5.091 -62.636 1.00 97.12 84 ASP A CA 1
ATOM 659 C C . ASP A 1 84 ? 38.572 6.132 -61.513 1.00 97.12 84 ASP A C 1
ATOM 661 O O . ASP A 1 84 ? 37.769 5.991 -60.587 1.00 97.12 84 ASP A O 1
ATOM 665 N N . VAL A 1 85 ? 39.339 7.223 -61.610 1.00 97.50 85 VAL A N 1
ATOM 666 C CA . VAL A 1 85 ? 39.289 8.332 -60.643 1.00 97.50 85 VAL A CA 1
ATOM 667 C C . VAL A 1 85 ? 37.895 8.961 -60.607 1.00 97.50 85 VAL A C 1
ATOM 669 O O . VAL A 1 85 ? 37.358 9.209 -59.526 1.00 97.50 85 VAL A O 1
ATOM 672 N N . ALA A 1 86 ? 37.261 9.172 -61.764 1.00 97.12 86 ALA A N 1
ATOM 673 C CA . ALA A 1 86 ? 35.896 9.687 -61.827 1.00 97.12 86 ALA A CA 1
ATOM 674 C C . ALA A 1 86 ? 34.882 8.734 -61.164 1.00 97.12 86 ALA A C 1
ATOM 676 O O . ALA A 1 86 ? 33.978 9.185 -60.455 1.00 97.12 86 ALA A O 1
ATOM 677 N N . SER A 1 87 ? 35.041 7.421 -61.352 1.00 97.81 87 SER A N 1
ATOM 678 C CA . SER A 1 87 ? 34.208 6.393 -60.717 1.00 97.81 87 SER A CA 1
ATOM 679 C C . SER A 1 87 ? 34.390 6.360 -59.195 1.00 97.81 87 SER A C 1
ATOM 681 O O . SER A 1 87 ? 33.409 6.382 -58.445 1.00 97.81 87 SER A O 1
ATOM 683 N N . LEU A 1 88 ? 35.638 6.384 -58.720 1.00 97.88 88 LEU A N 1
ATOM 684 C CA . LEU A 1 88 ? 35.955 6.408 -57.292 1.00 97.88 88 LEU A CA 1
ATOM 685 C C . LEU A 1 88 ? 35.431 7.676 -56.616 1.00 97.88 88 LEU A C 1
ATOM 687 O O . LEU A 1 88 ? 34.848 7.577 -55.541 1.00 97.88 88 LEU A O 1
ATOM 691 N N . ASN A 1 89 ? 35.539 8.840 -57.260 1.00 97.50 89 ASN A N 1
ATOM 692 C CA . ASN A 1 89 ? 34.984 10.087 -56.728 1.00 97.50 89 ASN A CA 1
ATOM 693 C C . ASN A 1 89 ? 33.457 10.029 -56.572 1.00 97.50 89 ASN A C 1
ATOM 695 O O . ASN A 1 89 ? 32.930 10.476 -55.556 1.00 97.50 89 ASN A O 1
ATOM 699 N N . ARG A 1 90 ? 32.735 9.417 -57.522 1.00 97.50 90 ARG A N 1
ATOM 700 C CA . ARG A 1 90 ? 31.287 9.180 -57.368 1.00 97.50 90 ARG A CA 1
ATOM 701 C C . ARG A 1 90 ? 30.989 8.238 -56.205 1.00 97.50 90 ARG A C 1
ATOM 703 O O . ARG A 1 90 ? 30.045 8.464 -55.456 1.00 97.50 90 ARG A O 1
ATOM 710 N N . ARG A 1 91 ? 31.794 7.185 -56.037 1.00 97.94 91 ARG A N 1
ATOM 711 C CA . ARG A 1 91 ? 31.645 6.245 -54.919 1.00 97.94 91 ARG A CA 1
ATOM 712 C C . ARG A 1 91 ? 31.899 6.918 -53.568 1.00 97.94 91 ARG A C 1
ATOM 714 O O . ARG A 1 91 ? 31.178 6.616 -52.626 1.00 97.94 91 ARG A O 1
ATOM 721 N N . ILE A 1 92 ? 32.885 7.811 -53.481 1.00 98.12 92 ILE A N 1
ATOM 722 C CA . ILE A 1 92 ? 33.173 8.587 -52.267 1.00 98.12 92 ILE A CA 1
ATOM 723 C C . ILE A 1 92 ? 31.949 9.419 -51.876 1.00 98.12 92 ILE A C 1
ATOM 725 O O . ILE A 1 92 ? 31.474 9.265 -50.758 1.00 98.12 92 ILE A O 1
ATOM 729 N N . GLN A 1 93 ? 31.369 10.180 -52.810 1.00 97.75 93 GLN A N 1
ATOM 730 C CA . GLN A 1 93 ? 30.176 10.996 -52.540 1.00 97.75 93 GLN A CA 1
ATOM 731 C C . GLN A 1 93 ? 28.994 10.165 -52.025 1.00 97.75 93 GLN A C 1
ATOM 733 O O . GLN A 1 93 ? 28.336 10.548 -51.064 1.00 97.75 93 GLN A O 1
ATOM 738 N N . LEU A 1 94 ? 28.740 8.998 -52.627 1.00 98.06 94 LEU A N 1
ATOM 739 C CA . LEU A 1 94 ? 27.661 8.114 -52.176 1.00 98.06 94 LEU A CA 1
ATOM 740 C C . LEU A 1 94 ? 27.893 7.596 -50.751 1.00 98.06 94 LEU A C 1
ATOM 742 O O . LEU A 1 94 ? 26.956 7.543 -49.960 1.00 98.06 94 LEU A O 1
ATOM 746 N N . VAL A 1 95 ? 29.132 7.229 -50.418 1.00 98.12 95 VAL A N 1
ATOM 747 C CA . VAL A 1 95 ? 29.481 6.757 -49.070 1.00 98.12 95 VAL A CA 1
ATOM 748 C C . VAL A 1 95 ? 29.408 7.893 -48.047 1.00 98.12 95 VAL A C 1
ATOM 750 O O . VAL A 1 95 ? 28.960 7.661 -46.927 1.00 98.12 95 VAL A O 1
ATOM 753 N N . GLU A 1 96 ? 29.805 9.112 -48.416 1.00 98.06 96 GLU A N 1
ATOM 754 C CA . GLU A 1 96 ? 29.666 10.303 -47.569 1.00 98.06 96 GLU A CA 1
ATOM 755 C C . GLU A 1 96 ? 28.189 10.606 -47.278 1.00 98.06 96 GLU A C 1
ATOM 757 O O . GLU A 1 96 ? 27.810 10.737 -46.117 1.00 98.06 96 GLU A O 1
ATOM 762 N N . GLU A 1 97 ? 27.321 10.586 -48.294 1.00 97.69 97 GLU A N 1
ATOM 763 C CA . GLU A 1 97 ? 25.877 10.763 -48.089 1.00 97.69 97 GLU A CA 1
ATOM 764 C C . GLU A 1 97 ? 25.259 9.661 -47.213 1.00 97.69 97 GLU A C 1
ATOM 766 O O . GLU A 1 97 ? 24.360 9.919 -46.407 1.00 97.69 97 GLU A O 1
ATOM 771 N N . GLU A 1 98 ? 25.692 8.408 -47.377 1.00 98.06 98 GLU A N 1
ATOM 772 C CA . GLU A 1 98 ? 25.241 7.302 -46.529 1.00 98.06 98 GLU A CA 1
ATOM 773 C C . GLU A 1 98 ? 25.697 7.476 -45.077 1.00 98.06 98 GLU A C 1
ATOM 775 O O . GLU A 1 98 ? 24.919 7.198 -44.157 1.00 98.06 98 GLU A O 1
ATOM 780 N N . LEU A 1 99 ? 26.922 7.966 -44.870 1.00 98.19 99 LEU A N 1
ATOM 781 C CA . LEU A 1 99 ? 27.463 8.265 -43.550 1.00 98.19 99 LEU A CA 1
ATOM 782 C C . LEU A 1 99 ? 26.669 9.381 -42.866 1.00 98.19 99 LEU A C 1
ATOM 784 O O . LEU A 1 99 ? 26.247 9.191 -41.725 1.00 98.19 99 LEU A O 1
ATOM 788 N N . ASP A 1 100 ? 26.401 10.485 -43.563 1.00 98.19 100 ASP A N 1
ATOM 789 C CA . ASP A 1 100 ? 25.631 11.612 -43.025 1.00 98.19 100 ASP A CA 1
ATOM 790 C C . ASP A 1 100 ? 24.216 11.167 -42.623 1.00 98.19 100 ASP A C 1
ATOM 792 O O . ASP A 1 100 ? 23.764 11.401 -41.498 1.00 98.19 100 ASP A O 1
ATOM 796 N N . ARG A 1 101 ? 23.538 10.393 -43.484 1.00 98.06 101 ARG A N 1
ATOM 797 C CA . ARG A 1 101 ? 22.214 9.823 -43.168 1.00 98.06 101 ARG A CA 1
ATOM 798 C C . ARG A 1 101 ? 22.258 8.875 -41.968 1.00 98.06 101 ARG A C 1
ATOM 800 O O . ARG A 1 101 ? 21.305 8.823 -41.187 1.00 98.06 101 ARG A O 1
ATOM 807 N N . ALA A 1 102 ? 23.318 8.079 -41.824 1.00 98.06 102 ALA A N 1
ATOM 808 C CA . ALA A 1 102 ? 23.484 7.193 -40.676 1.00 98.06 102 ALA A CA 1
ATOM 809 C C . ALA A 1 102 ? 23.728 7.985 -39.381 1.00 98.06 102 ALA A C 1
ATOM 811 O O . ALA A 1 102 ? 23.162 7.637 -38.342 1.00 98.06 102 ALA A O 1
ATOM 812 N N . GLN A 1 103 ? 24.504 9.068 -39.448 1.00 98.00 103 GLN A N 1
ATOM 813 C CA . GLN A 1 103 ? 24.769 9.955 -38.316 1.00 98.00 103 GLN A CA 1
ATOM 814 C C . GLN A 1 103 ? 23.505 10.684 -37.845 1.00 98.00 103 GLN A C 1
ATOM 816 O O . GLN A 1 103 ? 23.230 10.693 -36.646 1.00 98.00 103 GLN A O 1
ATOM 821 N N . GLU A 1 104 ? 22.683 11.209 -38.755 1.00 98.19 104 GLU A N 1
ATOM 822 C CA . GLU A 1 104 ? 21.401 11.840 -38.399 1.00 98.19 104 GLU A CA 1
ATOM 823 C C . GLU A 1 104 ? 20.442 10.857 -37.708 1.00 98.19 104 GLU A C 1
ATOM 825 O O . GLU A 1 104 ? 19.798 11.175 -36.698 1.00 98.19 104 GLU A O 1
ATOM 830 N N . ARG A 1 105 ? 20.372 9.620 -38.220 1.00 98.12 105 ARG A N 1
ATOM 831 C CA . ARG A 1 105 ? 19.574 8.548 -37.606 1.00 98.12 105 ARG A CA 1
ATOM 832 C C . ARG A 1 105 ? 20.084 8.198 -36.215 1.00 98.12 105 ARG A C 1
ATOM 834 O O . ARG A 1 105 ? 19.272 8.031 -35.306 1.00 98.12 105 ARG A O 1
ATOM 841 N N . LEU A 1 106 ? 21.402 8.105 -36.046 1.00 97.94 106 LEU A N 1
ATOM 842 C CA . LEU A 1 106 ? 22.024 7.836 -34.754 1.00 97.94 106 LEU A CA 1
ATOM 843 C C . LEU A 1 106 ? 21.732 8.960 -33.754 1.00 97.94 106 LEU A C 1
ATOM 845 O O . LEU A 1 106 ? 21.310 8.671 -32.639 1.00 97.94 106 LEU A O 1
ATOM 849 N N . ALA A 1 107 ? 21.882 10.223 -34.157 1.00 98.31 107 ALA A N 1
ATOM 850 C CA . ALA A 1 107 ? 21.587 11.374 -33.306 1.00 98.31 107 ALA A CA 1
ATOM 851 C C . ALA A 1 107 ? 20.129 11.355 -32.815 1.00 98.31 107 ALA A C 1
ATOM 853 O O . ALA A 1 107 ? 19.866 11.496 -31.622 1.00 98.31 107 ALA A O 1
ATOM 854 N N . THR A 1 108 ? 19.184 11.076 -33.717 1.00 98.19 108 THR A N 1
ATOM 855 C CA . THR A 1 108 ? 17.760 10.954 -33.367 1.00 98.19 108 THR A CA 1
ATOM 856 C C . THR A 1 108 ? 17.499 9.783 -32.413 1.00 98.19 108 THR A C 1
ATOM 858 O O . THR A 1 108 ? 16.688 9.894 -31.494 1.00 98.19 108 THR A O 1
ATOM 861 N N . ALA A 1 109 ? 18.161 8.641 -32.623 1.00 98.25 109 ALA A N 1
ATOM 862 C CA . ALA A 1 109 ? 18.022 7.477 -31.752 1.00 98.25 109 ALA A CA 1
ATOM 863 C C . ALA A 1 109 ? 18.573 7.745 -30.343 1.00 98.25 109 ALA A C 1
ATOM 865 O O . ALA A 1 109 ? 17.932 7.367 -29.366 1.00 98.25 109 ALA A O 1
ATOM 866 N N . LEU A 1 110 ? 19.711 8.439 -30.240 1.00 98.25 110 LEU A N 1
ATOM 867 C CA . LEU A 1 110 ? 20.301 8.838 -28.961 1.00 98.25 110 LEU A CA 1
ATOM 868 C C . LEU A 1 110 ? 19.408 9.825 -28.205 1.00 98.25 110 LEU A C 1
ATOM 870 O O . LEU A 1 110 ? 19.188 9.638 -27.014 1.00 98.25 110 LEU A O 1
ATOM 874 N N . GLN A 1 111 ? 18.823 10.810 -28.892 1.00 98.38 111 GLN A N 1
ATOM 875 C CA . GLN A 1 111 ? 17.879 11.731 -28.256 1.00 98.38 111 GLN A CA 1
ATOM 876 C C . GLN A 1 111 ? 16.659 10.987 -27.686 1.00 98.38 111 GLN A C 1
ATOM 878 O O . GLN A 1 111 ? 16.269 11.211 -26.543 1.00 98.38 111 GLN A O 1
ATOM 883 N N . LYS A 1 112 ? 16.075 10.058 -28.456 1.00 98.44 112 LYS A N 1
ATOM 884 C CA . LYS A 1 112 ? 14.942 9.242 -27.985 1.00 98.44 112 LYS A CA 1
ATOM 885 C C . LYS A 1 112 ? 15.311 8.348 -26.805 1.00 98.44 112 LYS A C 1
ATOM 887 O O . LYS A 1 112 ? 14.469 8.117 -25.941 1.00 98.44 112 LYS A O 1
ATOM 892 N N . LEU A 1 113 ? 16.537 7.826 -26.783 1.00 98.12 113 LEU A N 1
ATOM 893 C CA . LEU A 1 113 ? 17.036 7.033 -25.665 1.00 98.12 113 LEU A CA 1
ATOM 894 C C . LEU A 1 113 ? 17.128 7.885 -24.395 1.00 98.12 113 LEU A C 1
ATOM 896 O O . LEU A 1 113 ? 16.608 7.473 -23.367 1.00 98.12 113 LEU A O 1
ATOM 900 N N . GLU A 1 114 ? 17.691 9.091 -24.484 1.00 98.12 114 GLU A N 1
ATOM 901 C CA . GLU A 1 114 ? 17.799 10.010 -23.345 1.00 98.12 114 GLU A CA 1
ATOM 902 C C . GLU A 1 114 ? 16.418 10.412 -22.790 1.00 98.12 114 GLU A C 1
ATOM 904 O O . GLU A 1 114 ? 16.210 10.467 -21.577 1.00 98.12 114 GLU A O 1
ATOM 909 N N . GLU A 1 115 ? 15.443 10.668 -23.666 1.00 98.06 115 GLU A N 1
ATOM 910 C CA . GLU A 1 115 ? 14.060 10.952 -23.262 1.00 98.06 115 GLU A CA 1
ATOM 911 C C . GLU A 1 115 ? 13.408 9.746 -22.562 1.00 98.06 115 GLU A C 1
ATOM 913 O O . GLU A 1 115 ? 12.725 9.912 -21.548 1.00 98.06 115 GLU A O 1
ATOM 918 N N . ALA A 1 116 ? 13.647 8.529 -23.062 1.00 98.06 116 ALA A N 1
ATOM 919 C CA . ALA A 1 116 ? 13.144 7.303 -22.448 1.00 98.06 116 ALA A CA 1
ATOM 920 C C . ALA A 1 116 ? 13.799 7.014 -21.087 1.00 98.06 116 ALA A C 1
ATOM 922 O O . ALA A 1 116 ? 13.103 6.599 -20.161 1.00 98.06 116 ALA A O 1
ATOM 923 N N . GLU A 1 117 ? 15.103 7.264 -20.942 1.00 97.62 117 GLU A N 1
ATOM 924 C CA . GLU A 1 117 ? 15.826 7.138 -19.670 1.00 97.62 117 GLU A CA 1
ATOM 925 C C . GLU A 1 117 ? 15.276 8.111 -18.625 1.00 97.62 117 GLU A C 1
ATOM 927 O O . GLU A 1 117 ? 14.938 7.699 -17.516 1.00 97.62 117 GLU A O 1
ATOM 932 N N . LYS A 1 118 ? 15.067 9.381 -18.996 1.00 98.00 118 LYS A N 1
ATOM 933 C CA . LYS A 1 118 ? 14.442 10.373 -18.107 1.00 98.00 118 LYS A CA 1
ATOM 934 C C . LYS A 1 118 ? 13.042 9.946 -17.659 1.00 98.00 118 LYS A C 1
ATOM 936 O O . LYS A 1 118 ? 12.726 10.037 -16.474 1.00 98.00 118 LYS A O 1
ATOM 941 N N . ALA A 1 119 ? 12.217 9.445 -18.579 1.00 97.88 119 ALA A N 1
ATOM 942 C CA . ALA A 1 119 ? 10.885 8.941 -18.245 1.00 97.88 119 ALA A CA 1
ATOM 943 C C . ALA A 1 119 ? 10.938 7.706 -17.322 1.00 97.88 119 ALA A C 1
ATOM 945 O O . ALA A 1 119 ? 10.114 7.575 -16.413 1.00 97.88 119 ALA A O 1
ATOM 946 N N . ALA A 1 120 ? 11.913 6.813 -17.521 1.00 98.06 120 ALA A N 1
ATOM 947 C CA . ALA A 1 120 ? 12.125 5.651 -16.663 1.00 98.06 120 ALA A CA 1
ATOM 948 C C . ALA A 1 120 ? 12.554 6.060 -15.243 1.00 98.06 120 ALA A C 1
ATOM 950 O O . ALA A 1 120 ? 11.971 5.567 -14.276 1.00 98.06 120 ALA A O 1
ATOM 951 N N . ASP A 1 121 ? 13.479 7.014 -15.109 1.00 98.06 121 ASP A N 1
ATOM 952 C CA . ASP A 1 121 ? 13.920 7.559 -13.819 1.00 98.06 121 ASP A CA 1
ATOM 953 C C . ASP A 1 121 ? 12.763 8.214 -13.045 1.00 98.06 121 ASP A C 1
ATOM 955 O O . ASP A 1 121 ? 12.616 8.033 -11.830 1.00 98.06 121 ASP A O 1
ATOM 959 N N . GLU A 1 122 ? 11.911 8.980 -13.732 1.00 97.50 122 GLU A N 1
ATOM 960 C CA . GLU A 1 122 ? 10.712 9.580 -13.136 1.00 97.50 122 GLU A CA 1
ATOM 961 C C . GLU A 1 122 ? 9.708 8.513 -12.683 1.00 97.50 122 GLU A C 1
ATOM 963 O O . GLU A 1 122 ? 9.163 8.604 -11.576 1.00 97.50 122 GLU A O 1
ATOM 968 N N . SER A 1 123 ? 9.512 7.466 -13.490 1.00 97.38 123 SER A N 1
ATOM 969 C CA . SER A 1 123 ? 8.667 6.326 -13.133 1.00 97.38 123 SER A CA 1
ATOM 970 C C . SER A 1 123 ? 9.214 5.564 -11.922 1.00 97.38 123 SER A C 1
ATOM 972 O O . SER A 1 123 ? 8.442 5.194 -11.036 1.00 97.38 123 SER A O 1
ATOM 974 N N . GLU A 1 124 ? 10.530 5.356 -11.828 1.00 97.75 124 GLU A N 1
ATOM 975 C CA . GLU A 1 124 ? 11.158 4.691 -10.682 1.00 97.75 124 GLU A CA 1
ATOM 976 C C . GLU A 1 124 ? 10.987 5.512 -9.396 1.00 97.75 124 GLU A C 1
ATOM 978 O O . GLU A 1 124 ? 10.652 4.974 -8.336 1.00 97.75 124 GLU A O 1
ATOM 983 N N . ARG A 1 125 ? 11.144 6.840 -9.479 1.00 97.75 125 ARG A N 1
ATOM 984 C CA . ARG A 1 125 ? 10.863 7.741 -8.349 1.00 97.75 125 ARG A CA 1
ATOM 985 C C . ARG A 1 125 ? 9.398 7.664 -7.927 1.00 97.75 125 ARG A C 1
ATOM 987 O O . ARG A 1 125 ? 9.119 7.585 -6.731 1.00 97.75 125 ARG A O 1
ATOM 994 N N . GLY A 1 126 ? 8.475 7.654 -8.889 1.00 97.69 126 GLY A N 1
ATOM 995 C CA . GLY A 1 126 ? 7.045 7.471 -8.637 1.00 97.69 126 GLY A CA 1
ATOM 996 C C . GLY A 1 126 ? 6.751 6.151 -7.923 1.00 97.69 126 GLY A C 1
ATOM 997 O O . GLY A 1 126 ? 6.054 6.143 -6.907 1.00 97.69 126 GLY A O 1
ATOM 998 N N . MET A 1 127 ? 7.355 5.057 -8.394 1.00 97.19 127 MET A N 1
ATOM 999 C CA . MET A 1 127 ? 7.236 3.730 -7.791 1.00 97.19 127 MET A CA 1
ATOM 1000 C C . MET A 1 127 ? 7.715 3.724 -6.335 1.00 97.19 127 MET A C 1
ATOM 1002 O O . MET A 1 127 ? 6.967 3.293 -5.463 1.00 97.19 127 MET A O 1
ATOM 1006 N N . LYS A 1 128 ? 8.896 4.286 -6.043 1.00 98.00 128 LYS A N 1
ATOM 1007 C CA . LYS A 1 128 ? 9.440 4.372 -4.673 1.00 98.00 128 LYS A CA 1
ATOM 1008 C C . LYS A 1 128 ? 8.538 5.156 -3.717 1.00 98.00 128 LYS A C 1
ATOM 1010 O O . LYS A 1 128 ? 8.390 4.792 -2.552 1.00 98.00 128 LYS A O 1
ATOM 1015 N N . VAL A 1 129 ? 7.915 6.237 -4.189 1.00 98.25 129 VAL A N 1
ATOM 1016 C CA . VAL A 1 129 ? 6.963 7.011 -3.373 1.00 98.25 129 VAL A CA 1
ATOM 1017 C C . VAL A 1 129 ? 5.703 6.198 -3.081 1.00 98.25 129 VAL A C 1
ATOM 1019 O O . VAL A 1 129 ? 5.208 6.237 -1.954 1.00 98.25 129 VAL A O 1
ATOM 1022 N N . ILE A 1 130 ? 5.179 5.473 -4.072 1.00 97.75 130 ILE A N 1
ATOM 1023 C CA . ILE A 1 130 ? 4.004 4.610 -3.900 1.00 97.75 130 ILE A CA 1
ATOM 1024 C C . ILE A 1 130 ? 4.324 3.459 -2.945 1.00 97.75 130 ILE A C 1
ATOM 1026 O O . ILE A 1 130 ? 3.543 3.208 -2.034 1.00 97.75 130 ILE A O 1
ATOM 1030 N N . GLU A 1 131 ? 5.484 2.825 -3.090 1.00 97.56 131 GLU A N 1
ATOM 1031 C CA . GLU A 1 131 ? 5.956 1.759 -2.204 1.00 97.56 131 GLU A CA 1
ATOM 1032 C C . GLU A 1 131 ? 6.070 2.243 -0.752 1.00 97.56 131 GLU A C 1
ATOM 1034 O O . GLU A 1 131 ? 5.518 1.623 0.153 1.00 97.56 131 GLU A O 1
ATOM 1039 N N . SER A 1 132 ? 6.682 3.410 -0.520 1.00 98.06 132 SER A N 1
ATOM 1040 C CA . SER A 1 132 ? 6.772 3.988 0.827 1.00 98.06 132 SER A CA 1
ATOM 1041 C C . SER A 1 132 ? 5.401 4.332 1.423 1.00 98.06 132 SER A C 1
ATOM 1043 O O . SER A 1 132 ? 5.219 4.246 2.638 1.00 98.06 132 SER A O 1
ATOM 1045 N N . ARG A 1 133 ? 4.426 4.737 0.597 1.00 98.19 133 ARG A N 1
ATOM 1046 C CA . ARG A 1 133 ? 3.044 4.957 1.055 1.00 98.19 133 ARG A CA 1
ATOM 1047 C C . ARG A 1 133 ? 2.364 3.638 1.408 1.00 98.19 133 ARG A C 1
ATOM 1049 O O . ARG A 1 133 ? 1.785 3.556 2.482 1.00 98.19 133 ARG A O 1
ATOM 1056 N N . ALA A 1 134 ? 2.498 2.623 0.556 1.00 97.94 134 ALA A N 1
ATOM 1057 C CA . ALA A 1 134 ? 1.931 1.300 0.788 1.00 97.94 134 ALA A CA 1
ATOM 1058 C C . ALA A 1 134 ? 2.457 0.677 2.090 1.00 97.94 134 ALA A C 1
ATOM 1060 O O . ALA A 1 134 ? 1.653 0.224 2.895 1.00 97.94 134 ALA A O 1
ATOM 1061 N N . GLN A 1 135 ? 3.767 0.759 2.352 1.00 98.12 135 GLN A N 1
ATOM 1062 C CA . GLN A 1 135 ? 4.369 0.276 3.604 1.00 98.12 135 GLN A CA 1
ATOM 1063 C C . GLN A 1 135 ? 3.795 0.984 4.840 1.00 98.12 135 GLN A C 1
ATOM 1065 O O . GLN A 1 135 ? 3.443 0.339 5.820 1.00 98.12 135 GLN A O 1
ATOM 1070 N N . LYS A 1 136 ? 3.641 2.314 4.794 1.00 98.00 136 LYS A N 1
ATOM 1071 C CA . LYS A 1 136 ? 3.049 3.075 5.909 1.00 98.00 136 LYS A CA 1
ATOM 1072 C C . LYS A 1 136 ? 1.579 2.736 6.138 1.00 98.00 136 LYS A C 1
ATOM 1074 O O . LYS A 1 136 ? 1.126 2.718 7.282 1.00 98.00 136 LYS A O 1
ATOM 1079 N N . ASP A 1 137 ? 0.828 2.526 5.062 1.00 98.00 137 ASP A N 1
ATOM 1080 C CA . ASP A 1 137 ? -0.577 2.140 5.148 1.00 98.00 137 ASP A CA 1
ATOM 1081 C C . ASP A 1 137 ? -0.723 0.712 5.700 1.00 98.00 137 ASP A C 1
ATOM 1083 O O . ASP A 1 137 ? -1.616 0.472 6.510 1.00 98.00 137 ASP A O 1
ATOM 1087 N N . GLU A 1 138 ? 0.183 -0.200 5.337 1.00 98.06 138 GLU A N 1
ATOM 1088 C CA . GLU A 1 138 ? 0.264 -1.565 5.871 1.00 98.06 138 GLU A CA 1
ATOM 1089 C C . GLU A 1 138 ? 0.594 -1.565 7.372 1.00 98.06 138 GLU A C 1
ATOM 1091 O O . GLU A 1 138 ? -0.189 -2.090 8.161 1.00 98.06 138 GLU A O 1
ATOM 1096 N N . GLU A 1 139 ? 1.645 -0.857 7.803 1.00 97.94 139 GLU A N 1
ATOM 1097 C CA . GLU A 1 139 ? 1.988 -0.696 9.228 1.00 97.94 139 GLU A CA 1
ATOM 1098 C C . GLU A 1 139 ? 0.814 -0.122 10.038 1.00 97.94 139 GLU A C 1
ATOM 1100 O O . GLU A 1 139 ? 0.496 -0.574 11.142 1.00 97.94 139 GLU A O 1
ATOM 1105 N N . LYS A 1 140 ? 0.124 0.885 9.488 1.00 98.25 140 LYS A N 1
ATOM 1106 C CA . LYS A 1 140 ? -1.045 1.482 10.140 1.00 98.25 140 LYS A CA 1
ATOM 1107 C C . LYS A 1 140 ? -2.207 0.493 10.233 1.00 98.25 140 LYS A C 1
ATOM 1109 O O . LYS A 1 140 ? -2.900 0.484 11.253 1.00 98.25 140 LYS A O 1
ATOM 1114 N N . MET A 1 141 ? -2.430 -0.309 9.194 1.00 97.62 141 MET A N 1
ATOM 1115 C CA . MET A 1 141 ? -3.470 -1.336 9.173 1.00 97.62 141 MET A CA 1
ATOM 1116 C C . MET A 1 141 ? -3.206 -2.404 10.237 1.00 97.62 141 MET A C 1
ATOM 1118 O O . MET A 1 141 ? -4.120 -2.732 10.991 1.00 97.62 141 MET A O 1
ATOM 1122 N N . GLU A 1 142 ? -1.962 -2.869 10.369 1.00 98.12 142 GLU A N 1
ATOM 1123 C CA . GLU A 1 142 ? -1.571 -3.846 11.392 1.00 98.12 142 GLU A CA 1
ATOM 1124 C C . GLU A 1 142 ? -1.810 -3.315 12.813 1.00 98.12 142 GLU A C 1
ATOM 1126 O O . GLU A 1 142 ? -2.414 -3.996 13.646 1.00 98.12 142 GLU A O 1
ATOM 1131 N N . ILE A 1 143 ? -1.412 -2.067 13.089 1.00 98.19 143 ILE A N 1
ATOM 1132 C CA . ILE A 1 143 ? -1.646 -1.431 14.396 1.00 98.19 143 ILE A CA 1
ATOM 1133 C C . ILE A 1 143 ? -3.148 -1.331 14.690 1.00 98.19 143 ILE A C 1
ATOM 1135 O O . ILE A 1 143 ? -3.589 -1.643 15.799 1.00 98.19 143 ILE A O 1
ATOM 1139 N N . GLN A 1 144 ? -3.947 -0.911 13.707 1.00 97.75 144 GLN A N 1
ATOM 1140 C CA . GLN A 1 144 ? -5.399 -0.818 13.861 1.00 97.75 144 GLN A CA 1
ATOM 1141 C C . GLN A 1 144 ? -6.048 -2.191 14.065 1.00 97.75 144 GLN A C 1
ATOM 1143 O O . GLN A 1 144 ? -7.009 -2.301 14.827 1.00 97.75 144 GLN A O 1
ATOM 1148 N N . GLU A 1 145 ? -5.528 -3.244 13.435 1.00 98.25 145 GLU A N 1
ATOM 1149 C CA . GLU A 1 145 ? -6.021 -4.607 13.620 1.00 98.25 145 GLU A CA 1
ATOM 1150 C C . GLU A 1 145 ? -5.755 -5.117 15.043 1.00 98.25 145 GLU A C 1
ATOM 1152 O O . GLU A 1 145 ? -6.643 -5.714 15.659 1.00 98.25 145 GLU A O 1
ATOM 1157 N N . ILE A 1 146 ? -4.569 -4.843 15.595 1.00 98.38 146 ILE A N 1
ATOM 1158 C CA . ILE A 1 146 ? -4.236 -5.178 16.987 1.00 98.38 146 ILE A CA 1
ATOM 1159 C C . ILE A 1 146 ? -5.166 -4.429 17.947 1.00 98.38 146 ILE A C 1
ATOM 1161 O O . ILE A 1 146 ? -5.811 -5.059 18.784 1.00 98.38 146 ILE A O 1
ATOM 1165 N N . GLN A 1 147 ? -5.323 -3.113 17.773 1.00 98.00 147 GLN A N 1
ATOM 1166 C CA . GLN A 1 147 ? -6.227 -2.304 18.599 1.00 98.00 147 GLN A CA 1
ATOM 1167 C C . GLN A 1 147 ? -7.680 -2.788 18.517 1.00 98.00 147 GLN A C 1
ATOM 1169 O O . GLN A 1 147 ? -8.390 -2.813 19.522 1.00 98.00 147 GLN A O 1
ATOM 1174 N N . LEU A 1 148 ? -8.133 -3.209 17.333 1.00 98.19 148 LEU A N 1
ATOM 1175 C CA . LEU A 1 148 ? -9.470 -3.765 17.151 1.00 98.19 148 LEU A CA 1
ATOM 1176 C C . LEU A 1 148 ? -9.636 -5.097 17.894 1.00 98.19 148 LEU A C 1
ATOM 1178 O O . LEU A 1 148 ? -10.685 -5.325 18.497 1.00 98.19 148 LEU A O 1
ATOM 1182 N N . LYS A 1 149 ? -8.629 -5.978 17.854 1.00 98.44 149 LYS A N 1
ATOM 1183 C CA . LYS A 1 149 ? -8.640 -7.246 18.603 1.00 98.44 149 LYS A CA 1
ATOM 1184 C C . LYS A 1 149 ? -8.677 -6.995 20.111 1.00 98.44 149 LYS A C 1
ATOM 1186 O O . LYS A 1 149 ? -9.489 -7.606 20.799 1.00 98.44 149 LYS A O 1
ATOM 1191 N N . GLU A 1 150 ? -7.875 -6.058 20.610 1.00 98.19 150 GLU A N 1
ATOM 1192 C CA . GLU A 1 150 ? -7.884 -5.662 22.023 1.00 98.19 150 GLU A CA 1
ATOM 1193 C C . GLU A 1 150 ? -9.240 -5.084 22.447 1.00 98.19 150 GLU A C 1
ATOM 1195 O O . GLU A 1 150 ? -9.810 -5.520 23.447 1.00 98.19 150 GLU A O 1
ATOM 1200 N N . ALA A 1 151 ? -9.809 -4.164 21.663 1.00 98.00 151 ALA A N 1
ATOM 1201 C CA . ALA A 1 151 ? -11.118 -3.578 21.946 1.00 98.00 151 ALA A CA 1
ATOM 1202 C C . ALA A 1 151 ? -12.237 -4.632 21.971 1.00 98.00 151 ALA A C 1
ATOM 1204 O O . ALA A 1 151 ? -13.114 -4.576 22.834 1.00 98.00 151 ALA A O 1
ATOM 1205 N N . LYS A 1 152 ? -12.192 -5.618 21.063 1.00 98.38 152 LYS A N 1
ATOM 1206 C CA . LYS A 1 152 ? -13.132 -6.749 21.057 1.00 98.38 152 LYS A CA 1
ATOM 1207 C C . LYS A 1 152 ? -13.001 -7.603 22.312 1.00 98.38 152 LYS A C 1
ATOM 1209 O O . LYS A 1 152 ? -14.012 -7.874 22.946 1.00 98.38 152 LYS A O 1
ATOM 1214 N N . HIS A 1 153 ? -11.782 -7.961 22.712 1.00 98.50 153 HIS A N 1
ATOM 1215 C CA . HIS A 1 153 ? -11.571 -8.725 23.942 1.00 98.50 153 HIS A CA 1
ATOM 1216 C C . HIS A 1 153 ? -12.053 -7.974 25.187 1.00 98.50 153 HIS A C 1
ATOM 1218 O O . HIS A 1 153 ? -12.685 -8.574 26.051 1.00 98.50 153 HIS A O 1
ATOM 1224 N N . ILE A 1 154 ? -11.827 -6.659 25.265 1.00 98.25 154 ILE A N 1
ATOM 1225 C CA . ILE A 1 154 ? -12.335 -5.836 26.372 1.00 98.25 154 ILE A CA 1
ATOM 1226 C C . ILE A 1 154 ? -13.870 -5.831 26.396 1.00 98.25 154 ILE A C 1
ATOM 1228 O O . ILE A 1 154 ? -14.457 -5.943 27.472 1.00 98.25 154 ILE A O 1
ATOM 1232 N N . ALA A 1 155 ? -14.520 -5.717 25.234 1.00 98.44 155 ALA A N 1
ATOM 1233 C CA . ALA A 1 155 ? -15.977 -5.774 25.133 1.00 98.44 155 ALA A CA 1
ATOM 1234 C C . ALA A 1 155 ? -16.522 -7.146 25.568 1.00 98.44 155 ALA A C 1
ATOM 1236 O O . ALA A 1 155 ? -17.408 -7.208 26.414 1.00 98.44 155 ALA A O 1
ATOM 1237 N N . GLU A 1 156 ? -15.929 -8.240 25.087 1.00 98.12 156 GLU A N 1
ATOM 1238 C CA . GLU A 1 156 ? -16.305 -9.609 25.471 1.00 98.12 156 GLU A CA 1
ATOM 1239 C C . GLU A 1 156 ? -16.099 -9.879 26.973 1.00 98.12 156 GLU A C 1
ATOM 1241 O O . GLU A 1 156 ? -16.896 -10.571 27.610 1.00 98.12 156 GLU A O 1
ATOM 1246 N N . ASP A 1 157 ? -15.032 -9.344 27.570 1.00 98.31 157 ASP A N 1
ATOM 1247 C CA . ASP A 1 157 ? -14.784 -9.434 29.012 1.00 98.31 157 ASP A CA 1
ATOM 1248 C C . ASP A 1 157 ? -15.792 -8.617 29.826 1.00 98.31 157 ASP A C 1
ATOM 1250 O O . ASP A 1 157 ? -16.188 -9.033 30.920 1.00 98.31 157 ASP A O 1
ATOM 1254 N N . ALA A 1 158 ? -16.202 -7.454 29.316 1.00 98.25 158 ALA A N 1
ATOM 1255 C CA . ALA A 1 158 ? -17.243 -6.645 29.931 1.00 98.25 158 ALA A CA 1
ATOM 1256 C C . ALA A 1 158 ? -18.592 -7.373 29.881 1.00 98.25 158 ALA A C 1
ATOM 1258 O O . ALA A 1 158 ? -19.223 -7.516 30.927 1.00 98.25 158 ALA A O 1
ATOM 1259 N N . ASP A 1 159 ? -18.987 -7.905 28.722 1.00 98.25 159 ASP A N 1
ATOM 1260 C CA . ASP A 1 159 ? -20.238 -8.651 28.547 1.00 98.25 159 ASP A CA 1
ATOM 1261 C C . ASP A 1 159 ? -20.300 -9.871 29.475 1.00 98.25 159 ASP A C 1
ATOM 1263 O O . ASP A 1 159 ? -21.289 -10.063 30.183 1.00 98.25 159 ASP A O 1
ATOM 1267 N N . ARG A 1 160 ? -19.204 -10.635 29.592 1.00 98.31 160 ARG A N 1
ATOM 1268 C CA . ARG A 1 160 ? -19.117 -11.752 30.549 1.00 98.31 160 ARG A CA 1
ATOM 1269 C C . ARG A 1 160 ? -19.340 -11.308 31.996 1.00 98.31 160 ARG A C 1
ATOM 1271 O O . ARG A 1 160 ? -20.097 -11.946 32.727 1.00 98.31 160 ARG A O 1
ATOM 1278 N N . LYS A 1 161 ? -18.724 -10.199 32.420 1.00 98.31 161 LYS A N 1
ATOM 1279 C CA . LYS A 1 161 ? -18.932 -9.641 33.770 1.00 98.31 161 LYS A CA 1
ATOM 1280 C C . LYS A 1 161 ? -20.365 -9.151 33.965 1.00 98.31 161 LYS A C 1
ATOM 1282 O O . LYS A 1 161 ? -20.929 -9.360 35.039 1.00 98.31 161 LYS A O 1
ATOM 1287 N N . TYR A 1 162 ? -20.958 -8.521 32.951 1.00 98.25 162 TYR A N 1
ATOM 1288 C CA . TYR A 1 162 ? -22.351 -8.085 32.994 1.00 98.25 162 TYR A CA 1
ATOM 1289 C C . TYR A 1 162 ? -23.304 -9.270 33.154 1.00 98.25 162 TYR A C 1
ATOM 1291 O O . TYR A 1 162 ? -24.188 -9.214 34.007 1.00 98.25 162 TYR A O 1
ATOM 1299 N N . GLU A 1 163 ? -23.092 -10.365 32.423 1.00 98.25 163 GLU A N 1
ATOM 1300 C CA . GLU A 1 163 ? -23.888 -11.585 32.578 1.00 98.25 163 GLU A CA 1
ATOM 1301 C C . GLU A 1 163 ? -23.759 -12.196 33.980 1.00 98.25 163 GLU A C 1
ATOM 1303 O O . GLU A 1 163 ? -24.760 -12.601 34.574 1.00 98.25 163 GLU A O 1
ATOM 1308 N N . GLU A 1 164 ? -22.550 -12.250 34.547 1.00 98.12 164 GLU A N 1
ATOM 1309 C CA . GLU A 1 164 ? -22.344 -12.751 35.911 1.00 98.12 164 GLU A CA 1
ATOM 1310 C C . GLU A 1 164 ? -23.068 -11.901 36.960 1.00 98.12 164 GLU A C 1
ATOM 1312 O O . GLU A 1 164 ? -23.693 -12.444 37.876 1.00 98.12 164 GLU A O 1
ATOM 1317 N N . VAL A 1 165 ? -22.996 -10.572 36.838 1.00 98.25 165 VAL A N 1
ATOM 1318 C CA . VAL A 1 165 ? -23.697 -9.646 37.736 1.00 98.25 165 VAL A CA 1
ATOM 1319 C C . VAL A 1 165 ? -25.208 -9.788 37.578 1.00 98.25 165 VAL A C 1
ATOM 1321 O O . VAL A 1 165 ? -25.900 -9.892 38.587 1.00 98.25 165 VAL A O 1
ATOM 1324 N N . ALA A 1 166 ? -25.715 -9.875 36.347 1.00 98.00 166 ALA A N 1
ATOM 1325 C CA . ALA A 1 166 ? -27.137 -10.073 36.081 1.00 98.00 166 ALA A CA 1
ATOM 1326 C C . ALA A 1 166 ? -27.657 -11.378 36.706 1.00 98.00 166 ALA A C 1
ATOM 1328 O O . ALA A 1 166 ? -28.691 -11.377 37.367 1.00 98.00 166 ALA A O 1
ATOM 1329 N N . ARG A 1 167 ? -26.911 -12.486 36.589 1.00 98.25 167 ARG A N 1
ATOM 1330 C CA . ARG A 1 167 ? -27.281 -13.758 37.236 1.00 98.25 167 ARG A CA 1
ATOM 1331 C C . ARG A 1 167 ? -27.306 -13.653 38.761 1.00 98.25 167 ARG A C 1
ATOM 1333 O O . ARG A 1 167 ? -28.214 -14.191 39.387 1.00 98.25 167 ARG A O 1
ATOM 1340 N N . LYS A 1 168 ? -26.322 -12.979 39.367 1.00 98.31 168 LYS A N 1
ATOM 1341 C CA . LYS A 1 168 ? -26.286 -12.758 40.825 1.00 98.31 168 LYS A CA 1
ATOM 1342 C C . LYS A 1 168 ? -27.450 -11.891 41.296 1.00 98.31 168 LYS A C 1
ATOM 1344 O O . LYS A 1 168 ? -28.016 -12.176 42.345 1.00 98.31 168 LYS A O 1
ATOM 1349 N N . LEU A 1 169 ? -27.801 -10.868 40.521 1.00 97.62 169 LEU A N 1
ATOM 1350 C CA . LEU A 1 169 ? -28.905 -9.964 40.820 1.00 97.62 169 LEU A CA 1
ATOM 1351 C C . LEU A 1 169 ? -30.232 -10.728 40.907 1.00 97.62 169 LEU A C 1
ATOM 1353 O O . LEU A 1 169 ? -30.902 -10.615 41.924 1.00 97.62 169 LEU A O 1
ATOM 1357 N N . VAL A 1 170 ? -30.520 -11.617 39.951 1.00 98.44 170 VAL A N 1
ATOM 1358 C CA . VAL A 1 170 ? -31.728 -12.469 39.978 1.00 98.44 170 VAL A CA 1
ATOM 1359 C C . VAL A 1 170 ? -31.805 -13.349 41.235 1.00 98.44 170 VAL A C 1
ATOM 1361 O O . VAL A 1 170 ? -32.878 -13.538 41.804 1.00 98.44 170 VAL A O 1
ATOM 1364 N N . ILE A 1 171 ? -30.675 -13.900 41.696 1.00 98.25 171 ILE A N 1
ATOM 1365 C CA . ILE A 1 171 ? -30.647 -14.713 42.925 1.00 98.25 171 ILE A CA 1
ATOM 1366 C C . ILE A 1 171 ? -30.982 -13.848 44.144 1.00 98.25 171 ILE A C 1
ATOM 1368 O O . ILE A 1 171 ? -31.791 -14.252 44.974 1.00 98.25 171 ILE A O 1
ATOM 1372 N N . ILE A 1 172 ? -30.379 -12.659 44.238 1.00 98.19 172 ILE A N 1
ATOM 1373 C CA . ILE A 1 172 ? -30.608 -11.733 45.353 1.00 98.19 172 ILE A CA 1
ATOM 1374 C C . ILE A 1 172 ? -32.049 -11.221 45.351 1.00 98.19 172 ILE A C 1
ATOM 1376 O O . ILE A 1 172 ? -32.643 -11.142 46.419 1.00 98.19 172 ILE A O 1
ATOM 1380 N N . GLU A 1 173 ? -32.619 -10.914 44.186 1.00 97.75 173 GLU A N 1
ATOM 1381 C CA . GLU A 1 173 ? -34.031 -10.537 44.053 1.00 97.75 173 GLU A CA 1
ATOM 1382 C C . GLU A 1 173 ? -34.947 -11.650 44.579 1.00 97.75 173 GLU A C 1
ATOM 1384 O O . GLU A 1 173 ? -35.807 -11.390 45.414 1.00 97.75 173 GLU A O 1
ATOM 1389 N N . SER A 1 174 ? -34.696 -12.910 44.206 1.00 98.31 174 SER A N 1
ATOM 1390 C CA . SER A 1 174 ? -35.481 -14.042 44.719 1.00 98.31 174 SER A CA 1
ATOM 1391 C C . SER A 1 174 ? -35.319 -14.256 46.231 1.00 98.31 174 SER A C 1
ATOM 1393 O O . SER A 1 174 ? -36.277 -14.607 46.923 1.00 98.31 174 SER A O 1
ATOM 1395 N N . ASP A 1 175 ? -34.115 -14.069 46.774 1.00 98.06 175 ASP A N 1
ATOM 1396 C CA . ASP A 1 175 ? -33.881 -14.186 48.216 1.00 98.06 175 ASP A CA 1
ATOM 1397 C C . ASP A 1 175 ? -34.486 -13.014 49.003 1.00 98.06 175 ASP A C 1
ATOM 1399 O O . ASP A 1 175 ? -34.922 -13.215 50.142 1.00 98.06 175 ASP A O 1
ATOM 1403 N N . LEU A 1 176 ? -34.545 -11.823 48.397 1.00 98.00 176 LEU A N 1
ATOM 1404 C CA . LEU A 1 176 ? -35.230 -10.652 48.934 1.00 98.00 176 LEU A CA 1
ATOM 1405 C C . LEU A 1 176 ? -36.738 -10.903 49.013 1.00 98.00 176 LEU A C 1
ATOM 1407 O O . LEU A 1 176 ? -37.281 -10.778 50.105 1.00 98.00 176 LEU A O 1
ATOM 1411 N N . GLU A 1 177 ? -37.376 -11.367 47.933 1.00 98.12 177 GLU A N 1
ATOM 1412 C CA . GLU A 1 177 ? -38.808 -11.723 47.927 1.00 98.12 177 GLU A CA 1
ATOM 1413 C C . GLU A 1 177 ? -39.136 -12.719 49.056 1.00 98.12 177 GLU A C 1
ATOM 1415 O O . GLU A 1 177 ? -40.047 -12.514 49.856 1.00 98.12 177 GLU A O 1
ATOM 1420 N N . ARG A 1 178 ? -38.317 -13.768 49.226 1.00 98.31 178 ARG A N 1
ATOM 1421 C CA . ARG A 1 178 ? -38.481 -14.736 50.331 1.00 98.31 178 ARG A CA 1
ATOM 1422 C C . ARG A 1 178 ? -38.257 -14.130 51.716 1.00 98.31 178 ARG A C 1
ATOM 1424 O O . ARG A 1 178 ? -38.731 -14.672 52.719 1.00 98.31 178 ARG A O 1
ATOM 1431 N N . ALA A 1 179 ? -37.401 -13.120 51.841 1.00 97.81 179 ALA A N 1
ATOM 1432 C CA . ALA A 1 179 ? -37.173 -12.429 53.105 1.00 97.81 179 ALA A CA 1
ATOM 1433 C C . ALA A 1 179 ? -38.350 -11.506 53.442 1.00 97.81 179 ALA A C 1
ATOM 1435 O O . ALA A 1 179 ? -38.776 -11.499 54.596 1.00 97.81 179 ALA A O 1
ATOM 1436 N N . GLU A 1 180 ? -38.898 -10.817 52.443 1.00 97.88 180 GLU A N 1
ATOM 1437 C CA . GLU A 1 180 ? -40.087 -9.972 52.554 1.00 97.88 180 GLU A CA 1
ATOM 1438 C C . GLU A 1 180 ? -41.310 -10.799 52.970 1.00 97.88 180 GLU A C 1
ATOM 1440 O O . GLU A 1 180 ? -41.894 -10.510 54.011 1.00 97.88 180 GLU A O 1
ATOM 1445 N N . GLU A 1 181 ? -41.604 -11.916 52.295 1.00 97.88 181 GLU A N 1
ATOM 1446 C CA . GLU A 1 181 ? -42.702 -12.821 52.686 1.00 97.88 181 GLU A CA 1
ATOM 1447 C C . GLU A 1 181 ? -42.571 -13.305 54.145 1.00 97.88 181 GLU A C 1
ATOM 1449 O O . GLU A 1 181 ? -43.547 -13.393 54.894 1.00 97.88 181 GLU A O 1
ATOM 1454 N N . ARG A 1 182 ? -41.345 -13.619 54.591 1.00 97.81 182 ARG A N 1
ATOM 1455 C CA . ARG A 1 182 ? -41.085 -14.026 55.984 1.00 97.81 182 ARG A CA 1
ATOM 1456 C C . ARG A 1 182 ? -41.285 -12.881 56.972 1.00 97.81 182 ARG A C 1
ATOM 1458 O O . ARG A 1 182 ? -41.771 -13.136 58.076 1.00 97.81 182 ARG A O 1
ATOM 1465 N N . ALA A 1 183 ? -40.879 -11.667 56.610 1.00 97.31 183 ALA A N 1
ATOM 1466 C CA . ALA A 1 183 ? -41.068 -10.482 57.434 1.00 97.31 183 ALA A CA 1
ATOM 1467 C C . ALA A 1 183 ? -42.562 -10.175 57.594 1.00 97.31 183 ALA A C 1
ATOM 1469 O O . ALA A 1 183 ? -43.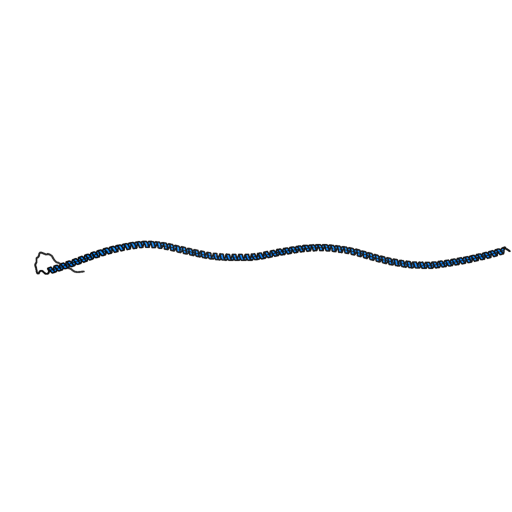022 -10.081 58.728 1.00 97.31 183 ALA A O 1
ATOM 1470 N N . GLU A 1 184 ? -43.330 -10.165 56.502 1.00 97.44 184 GLU A N 1
ATOM 1471 C CA . GLU A 1 184 ? -44.784 -9.950 56.522 1.00 97.44 184 GLU A CA 1
ATOM 1472 C C . GLU A 1 184 ? -45.506 -10.975 57.411 1.00 97.44 184 GLU A C 1
ATOM 1474 O O . GLU A 1 184 ? -46.328 -10.615 58.256 1.00 97.44 184 GLU A O 1
ATOM 1479 N N . LEU A 1 185 ? -45.152 -12.263 57.301 1.00 97.69 185 LEU A N 1
ATOM 1480 C CA . LEU A 1 185 ? -45.700 -13.309 58.174 1.00 97.69 185 LEU A CA 1
ATOM 1481 C C . LEU A 1 185 ? -45.354 -13.087 59.655 1.00 97.69 185 LEU A C 1
ATOM 1483 O O . LEU A 1 185 ? -46.160 -13.395 60.536 1.00 97.69 185 LEU A O 1
ATOM 1487 N N . SER A 1 186 ? -44.145 -12.606 59.949 1.00 96.75 186 SER A N 1
ATOM 1488 C CA . SER A 1 186 ? -43.720 -12.308 61.319 1.00 96.75 186 SER A CA 1
ATOM 1489 C C . SER A 1 186 ? -44.431 -11.077 61.880 1.00 96.75 186 SER A C 1
ATOM 1491 O O . SER A 1 186 ? -44.820 -11.087 63.047 1.00 96.75 186 SER A O 1
ATOM 1493 N N . GLU A 1 187 ? -44.614 -10.036 61.070 1.00 97.31 187 GLU A N 1
ATOM 1494 C CA . GLU A 1 187 ? -45.362 -8.834 61.440 1.00 97.31 187 GLU A CA 1
ATOM 1495 C C . GLU A 1 187 ? -46.831 -9.164 61.720 1.00 97.31 187 GLU A C 1
ATOM 1497 O O . GLU A 1 187 ? -47.360 -8.734 62.745 1.00 97.31 187 GLU A O 1
ATOM 1502 N N . GLY A 1 188 ? -47.456 -10.016 60.898 1.00 97.44 188 GLY A N 1
ATOM 1503 C CA . GLY A 1 188 ? -48.816 -10.510 61.136 1.00 97.44 188 GLY A CA 1
ATOM 1504 C C . GLY A 1 188 ? -48.960 -11.216 62.488 1.00 97.44 188 GLY A C 1
ATOM 1505 O O . GLY A 1 188 ? -49.834 -10.869 63.279 1.00 97.44 188 GLY A O 1
ATOM 1506 N N . LYS A 1 189 ? -48.042 -12.136 62.816 1.00 97.38 189 LYS A N 1
ATOM 1507 C CA . LYS A 1 189 ? -48.025 -12.811 64.129 1.00 97.38 189 LYS A CA 1
ATOM 1508 C C . LYS A 1 189 ? -47.799 -11.844 65.288 1.00 97.38 189 LYS A C 1
ATOM 1510 O O . LYS A 1 189 ? -48.368 -12.028 66.359 1.00 97.38 189 LYS A O 1
ATOM 1515 N N . CYS A 1 190 ? -46.946 -10.838 65.099 1.00 96.50 190 CYS A N 1
ATOM 1516 C CA . CYS A 1 190 ? -46.704 -9.818 66.115 1.00 96.50 190 CYS A CA 1
ATOM 1517 C C . CYS A 1 190 ? -47.987 -9.022 66.392 1.00 96.50 190 CYS A C 1
ATOM 1519 O O . CYS A 1 190 ? -48.352 -8.852 67.552 1.00 96.50 190 CYS A O 1
ATOM 1521 N N . ALA A 1 191 ? -48.711 -8.621 65.343 1.00 97.38 191 ALA A N 1
ATOM 1522 C CA . ALA A 1 191 ? -49.987 -7.922 65.466 1.00 97.38 191 ALA A CA 1
ATOM 1523 C C . ALA A 1 191 ? -51.066 -8.774 66.164 1.00 97.38 191 ALA A C 1
ATOM 1525 O O . ALA A 1 191 ? -51.747 -8.271 67.058 1.00 97.38 191 ALA A O 1
ATOM 1526 N N . GLU A 1 192 ? -51.185 -10.062 65.818 1.00 96.75 192 GLU A N 1
ATOM 1527 C CA . GLU A 1 192 ? -52.097 -11.004 66.491 1.00 96.75 192 GLU A CA 1
ATOM 1528 C C . GLU A 1 192 ? -51.781 -11.117 67.992 1.00 96.75 192 GLU A C 1
ATOM 1530 O O . GLU A 1 192 ? -52.661 -10.940 68.838 1.00 96.75 192 GLU A O 1
ATOM 1535 N N . LEU A 1 193 ? -50.508 -11.335 68.343 1.00 96.06 193 LEU A N 1
ATOM 1536 C CA . LEU A 1 193 ? -50.069 -11.432 69.738 1.00 96.06 193 LEU A CA 1
ATOM 1537 C C . LEU A 1 193 ? -50.260 -10.117 70.508 1.00 96.06 193 LEU A C 1
ATOM 1539 O O . LEU A 1 193 ? -50.600 -10.140 71.692 1.00 96.06 193 LEU A O 1
ATOM 1543 N N . GLU A 1 194 ? -50.065 -8.964 69.866 1.00 96.25 194 GLU A N 1
ATOM 1544 C CA . GLU A 1 194 ? -50.356 -7.659 70.466 1.00 96.25 194 GLU A CA 1
ATOM 1545 C C . GLU A 1 194 ? -51.849 -7.487 70.786 1.00 96.25 194 GLU A C 1
ATOM 1547 O O . GLU A 1 194 ? -52.202 -6.908 71.820 1.00 96.25 194 GLU A O 1
ATOM 1552 N N . GLU A 1 195 ? -52.741 -7.982 69.926 1.00 96.69 195 GLU A N 1
ATOM 1553 C CA . GLU A 1 195 ? -54.188 -7.939 70.149 1.00 96.69 195 GLU A CA 1
ATOM 1554 C C . GLU A 1 195 ? -54.632 -8.899 71.266 1.00 96.69 195 GLU A C 1
ATOM 1556 O O . GLU A 1 195 ? -55.406 -8.515 72.157 1.00 96.69 195 GLU A O 1
ATOM 1561 N N . GLU A 1 196 ? -54.074 -10.111 71.302 1.00 96.38 196 GLU A N 1
ATOM 1562 C CA . GLU A 1 196 ? -54.271 -11.052 72.409 1.00 96.38 196 GLU A CA 1
ATOM 1563 C C . GLU A 1 196 ? -53.790 -10.460 73.737 1.00 96.38 196 GLU A C 1
ATOM 1565 O O . GLU A 1 196 ? -54.520 -10.485 74.733 1.00 96.38 196 GLU A O 1
ATOM 1570 N N . LEU A 1 197 ? -52.600 -9.852 73.755 1.00 96.12 197 LEU A N 1
ATOM 1571 C CA . LEU A 1 197 ? -52.039 -9.229 74.950 1.00 96.12 197 LEU A CA 1
ATOM 1572 C C . LEU A 1 197 ? -52.934 -8.096 75.464 1.00 96.12 197 LEU A C 1
ATOM 1574 O O . LEU A 1 197 ? -53.162 -8.000 76.674 1.00 96.12 197 LEU A O 1
ATOM 1578 N N . LYS A 1 198 ? -53.490 -7.259 74.576 1.00 96.88 198 LYS A N 1
ATOM 1579 C CA . LYS A 1 198 ? -54.467 -6.219 74.953 1.00 96.88 198 LYS A CA 1
ATOM 1580 C C . LYS A 1 198 ? -55.702 -6.831 75.607 1.00 96.88 198 LYS A C 1
ATOM 1582 O O . LYS A 1 198 ? -56.152 -6.342 76.644 1.00 96.88 198 LYS A O 1
ATOM 1587 N N . THR A 1 199 ? -56.224 -7.912 75.036 1.00 96.88 199 THR A N 1
ATOM 1588 C CA . THR A 1 199 ? -57.397 -8.621 75.561 1.00 96.88 199 THR A CA 1
ATOM 1589 C C . THR A 1 199 ? -57.122 -9.223 76.940 1.00 96.88 199 THR A C 1
ATOM 1591 O O . THR A 1 199 ? -57.882 -8.985 77.881 1.00 96.88 199 THR A O 1
ATOM 1594 N N . VAL A 1 200 ? -56.002 -9.933 77.104 1.00 96.88 200 VAL A N 1
ATOM 1595 C CA . VAL A 1 200 ? -55.572 -10.503 78.392 1.00 96.88 200 VAL A CA 1
ATOM 1596 C C . VAL A 1 200 ? -55.343 -9.406 79.429 1.00 96.88 200 VAL A C 1
ATOM 1598 O O . VAL A 1 200 ? -55.802 -9.538 80.561 1.00 96.88 200 VAL A O 1
ATOM 1601 N N . THR A 1 201 ? -54.712 -8.295 79.049 1.00 96.75 201 THR A N 1
ATOM 1602 C CA . THR A 1 201 ? -54.494 -7.143 79.939 1.00 96.75 201 THR A CA 1
ATOM 1603 C C . THR A 1 201 ? -55.816 -6.546 80.423 1.00 96.75 201 THR A C 1
ATOM 1605 O O . THR A 1 201 ? -55.958 -6.219 81.601 1.00 96.75 201 THR A O 1
ATOM 1608 N N . ASN A 1 202 ? -56.807 -6.417 79.538 1.00 96.56 202 ASN A N 1
ATOM 1609 C CA . ASN A 1 202 ? -58.137 -5.940 79.918 1.00 96.56 202 ASN A CA 1
ATOM 1610 C C . ASN A 1 202 ? -58.845 -6.913 80.874 1.00 96.56 202 ASN A C 1
ATOM 1612 O O . ASN A 1 202 ? -59.430 -6.476 81.868 1.00 96.56 202 ASN A O 1
ATOM 1616 N N . ASN A 1 203 ? -58.748 -8.221 80.622 1.00 96.31 203 ASN A N 1
ATOM 1617 C CA . ASN A 1 203 ? -59.297 -9.247 81.509 1.00 96.31 203 ASN A CA 1
ATOM 1618 C C . ASN A 1 203 ? -58.618 -9.236 82.886 1.00 96.31 203 ASN A C 1
ATOM 1620 O O . ASN A 1 203 ? -59.308 -9.287 83.904 1.00 96.31 203 ASN A O 1
ATOM 1624 N N . LEU A 1 204 ? -57.288 -9.108 82.926 1.00 95.31 204 LEU A N 1
ATOM 1625 C CA . LEU A 1 204 ? -56.512 -9.023 84.162 1.00 95.31 204 LEU A CA 1
ATOM 1626 C C . LEU A 1 204 ? -56.952 -7.826 85.006 1.00 95.31 204 LEU A C 1
ATOM 1628 O O . LEU A 1 204 ? -57.304 -8.016 86.163 1.00 95.31 204 LEU A O 1
ATOM 1632 N N . LYS A 1 205 ? -57.056 -6.628 84.414 1.00 96.44 205 LYS A N 1
ATOM 1633 C CA . LYS A 1 205 ? -57.565 -5.433 85.115 1.00 96.44 205 LYS A CA 1
ATOM 1634 C C . LYS A 1 205 ? -58.954 -5.657 85.710 1.00 96.44 205 LYS A C 1
ATOM 1636 O O . LYS A 1 205 ? -59.245 -5.200 86.815 1.00 96.44 205 LYS A O 1
ATOM 1641 N N . SER A 1 206 ? -59.834 -6.355 84.987 1.00 95.31 206 SER A N 1
ATOM 1642 C CA . SER A 1 206 ? -61.162 -6.674 85.513 1.00 95.31 206 SER A CA 1
ATOM 1643 C C . SER A 1 206 ? -61.104 -7.657 86.684 1.00 95.31 206 SER A C 1
ATOM 1645 O O . SER A 1 206 ? -61.911 -7.524 87.605 1.00 95.31 206 SER A O 1
ATOM 1647 N N . LEU A 1 207 ? -60.208 -8.646 86.646 1.00 94.69 207 LEU A N 1
ATOM 1648 C CA . LEU A 1 207 ? -60.013 -9.609 87.731 1.00 94.69 207 LEU A CA 1
ATOM 1649 C C . LEU A 1 207 ? -59.350 -8.965 88.950 1.00 94.69 207 LEU A C 1
ATOM 1651 O O . LEU A 1 207 ? -59.793 -9.216 90.064 1.00 94.69 207 LEU A O 1
ATOM 1655 N N . GLU A 1 208 ? -58.364 -8.091 88.755 1.00 92.62 208 GLU A N 1
ATOM 1656 C CA . GLU A 1 208 ? -57.738 -7.298 89.820 1.00 92.62 208 GLU A CA 1
ATOM 1657 C C . GLU A 1 208 ? -58.787 -6.455 90.553 1.00 92.62 208 GLU A C 1
ATOM 1659 O O . GLU A 1 208 ? -58.911 -6.538 91.774 1.00 92.62 208 GLU A O 1
ATOM 1664 N N . ALA A 1 209 ? -59.643 -5.744 89.811 1.00 95.00 209 ALA A N 1
ATOM 1665 C CA . ALA A 1 209 ? -60.737 -4.974 90.400 1.00 95.00 209 ALA A CA 1
ATOM 1666 C C . ALA A 1 209 ? -61.767 -5.853 91.141 1.00 95.00 209 ALA A C 1
ATOM 1668 O O . ALA A 1 209 ? -62.417 -5.391 92.082 1.00 95.00 209 ALA A O 1
ATOM 1669 N N . GLN A 1 210 ? -61.966 -7.109 90.723 1.00 93.81 210 GLN A N 1
ATOM 1670 C CA . GLN A 1 210 ? -62.803 -8.062 91.461 1.00 93.81 210 GLN A CA 1
ATOM 1671 C C . GLN A 1 210 ? -62.106 -8.563 92.727 1.00 93.81 210 GLN A C 1
ATOM 1673 O O . GLN A 1 210 ? -62.739 -8.586 93.781 1.00 93.81 210 GLN A O 1
ATOM 1678 N N . ALA A 1 211 ? -60.826 -8.927 92.644 1.00 92.75 211 ALA A N 1
ATOM 1679 C CA . ALA A 1 211 ? -60.025 -9.376 93.776 1.00 92.75 211 ALA A CA 1
ATOM 1680 C C . ALA A 1 211 ? -59.974 -8.304 94.872 1.00 92.75 211 ALA A C 1
ATOM 1682 O O . ALA A 1 211 ? -60.235 -8.608 96.031 1.00 92.75 211 ALA A O 1
ATOM 1683 N N . GLU A 1 212 ? -59.774 -7.037 94.505 1.00 94.06 212 GLU A N 1
ATOM 1684 C CA . GLU A 1 212 ? -59.773 -5.919 95.451 1.00 94.06 212 GLU A CA 1
ATOM 1685 C C . GLU A 1 212 ? -61.148 -5.715 96.111 1.00 94.06 212 GLU A C 1
ATOM 1687 O O . GLU A 1 212 ? -61.241 -5.503 97.320 1.00 94.06 212 GLU A O 1
ATOM 1692 N N . LYS A 1 213 ? -62.249 -5.885 95.360 1.00 95.12 213 LYS A N 1
ATOM 1693 C CA . LYS A 1 213 ? -63.608 -5.887 95.936 1.00 95.12 213 LYS A CA 1
ATOM 1694 C C . LYS A 1 213 ? -63.837 -7.042 96.909 1.00 95.12 213 LYS A C 1
ATOM 1696 O O . LYS A 1 213 ? -64.556 -6.855 97.889 1.00 95.12 213 LYS A O 1
ATOM 1701 N N . TYR A 1 214 ? -63.318 -8.235 96.617 1.00 93.50 214 TYR A N 1
ATOM 1702 C CA . TYR A 1 214 ? -63.437 -9.386 97.514 1.00 93.50 214 TYR A CA 1
ATOM 1703 C C . TYR A 1 214 ? -62.576 -9.210 98.766 1.00 93.50 214 TYR A C 1
ATOM 1705 O O . TYR A 1 214 ? -63.100 -9.429 99.851 1.00 93.50 214 TYR A O 1
ATOM 1713 N N . SER A 1 215 ? -61.351 -8.695 98.640 1.00 94.44 215 SER A N 1
ATOM 1714 C CA . SER A 1 215 ? -60.488 -8.337 99.775 1.00 94.44 215 SER A CA 1
ATOM 1715 C C . SER A 1 215 ? -61.172 -7.328 100.703 1.00 94.44 215 SER A C 1
ATOM 1717 O O . SER A 1 215 ? -61.277 -7.563 101.897 1.00 94.44 215 SER A O 1
ATOM 1719 N N . GLN A 1 216 ? -61.767 -6.257 100.161 1.00 93.25 216 GLN A N 1
ATOM 1720 C CA . GLN A 1 216 ? -62.513 -5.287 100.978 1.00 93.25 216 GLN A CA 1
ATOM 1721 C C . GLN A 1 216 ? -63.738 -5.892 101.682 1.00 93.25 216 GLN A C 1
ATOM 1723 O O . GLN A 1 216 ? -64.190 -5.372 102.701 1.00 93.25 216 GLN A O 1
ATOM 1728 N N . LYS A 1 217 ? -64.356 -6.933 101.106 1.00 94.00 217 LYS A N 1
ATOM 1729 C CA . LYS A 1 217 ? -65.444 -7.665 101.772 1.00 94.00 217 LYS A CA 1
ATOM 1730 C C . LYS A 1 217 ? -64.900 -8.558 102.879 1.00 94.00 217 LYS A C 1
ATOM 1732 O O . LYS A 1 217 ? -65.527 -8.627 103.927 1.00 94.00 217 LYS A O 1
ATOM 1737 N N . GLU A 1 218 ? -63.775 -9.217 102.636 1.00 91.75 218 GLU A N 1
ATOM 1738 C CA . GLU A 1 218 ? -63.071 -10.030 103.623 1.00 91.75 218 GLU A CA 1
ATOM 1739 C C . GLU A 1 218 ? -62.691 -9.187 104.844 1.00 91.75 218 GLU A C 1
ATOM 1741 O O . GLU A 1 218 ? -63.128 -9.526 105.938 1.00 91.75 218 GLU A O 1
ATOM 1746 N N . ASP A 1 219 ? -62.065 -8.020 104.655 1.00 93.06 219 ASP A N 1
ATOM 1747 C CA . ASP A 1 219 ? -61.724 -7.087 105.742 1.00 93.06 219 ASP A CA 1
ATOM 1748 C C . ASP A 1 219 ? -62.951 -6.698 106.591 1.00 93.06 219 ASP A C 1
ATOM 1750 O O . ASP A 1 219 ? -62.899 -6.676 107.822 1.00 93.06 219 ASP A O 1
ATOM 1754 N N . LYS A 1 220 ? -64.092 -6.424 105.940 1.00 93.00 220 LYS A N 1
ATOM 1755 C CA . LYS A 1 220 ? -65.354 -6.101 106.633 1.00 93.00 220 LYS A CA 1
ATOM 1756 C C . LYS A 1 220 ? -65.877 -7.278 107.440 1.00 93.00 220 LYS A C 1
ATOM 1758 O O . LYS A 1 220 ? -66.299 -7.093 108.577 1.00 93.00 220 LYS A O 1
ATOM 1763 N N . TYR A 1 221 ? -65.867 -8.476 106.858 1.00 91.50 221 TYR A N 1
ATOM 1764 C CA . TYR A 1 221 ? -66.294 -9.674 107.569 1.00 91.50 221 TYR A CA 1
ATOM 1765 C C . TYR A 1 221 ? -65.348 -10.005 108.725 1.00 91.50 221 TYR A C 1
ATOM 1767 O O . TYR A 1 221 ? -65.824 -10.383 109.790 1.00 91.50 221 TYR A O 1
ATOM 1775 N N . GLU A 1 222 ? -64.037 -9.808 108.576 1.00 91.75 222 GLU A N 1
ATOM 1776 C CA . GLU A 1 222 ? -63.083 -9.942 109.679 1.00 91.75 222 GLU A CA 1
ATOM 1777 C C . GLU A 1 222 ? -63.369 -8.953 110.817 1.00 91.75 222 GLU A C 1
ATOM 1779 O O . GLU A 1 222 ? -63.323 -9.331 111.991 1.00 91.75 222 GLU A O 1
ATOM 1784 N N . GLU A 1 223 ? -63.684 -7.696 110.500 1.00 91.31 223 GLU A N 1
ATOM 1785 C CA . GLU A 1 223 ? -64.039 -6.683 111.496 1.00 91.31 223 GLU A CA 1
ATOM 1786 C C . GLU A 1 223 ? -65.364 -7.018 112.202 1.00 91.31 223 GLU A C 1
ATOM 1788 O O . GLU A 1 223 ? -65.436 -6.982 113.433 1.00 91.31 223 GLU A O 1
ATOM 1793 N N . GLU A 1 224 ? -66.388 -7.447 111.456 1.00 90.94 224 GLU A N 1
ATOM 1794 C CA . GLU A 1 224 ? -67.648 -7.948 112.020 1.00 90.94 224 GLU A CA 1
ATOM 1795 C C . GLU A 1 224 ? -67.421 -9.161 112.934 1.00 90.94 224 GLU A C 1
ATOM 1797 O O . GLU A 1 224 ? -67.968 -9.207 114.040 1.00 90.94 224 GLU A O 1
ATOM 1802 N N . ILE A 1 225 ? -66.579 -10.116 112.523 1.00 91.56 225 ILE A N 1
ATOM 1803 C CA . ILE A 1 225 ? -66.210 -11.284 113.333 1.00 91.56 225 ILE A CA 1
ATOM 1804 C C . ILE A 1 225 ? -65.497 -10.850 114.615 1.00 91.56 225 ILE A C 1
ATOM 1806 O O . ILE A 1 225 ? -65.817 -11.384 115.679 1.00 91.56 225 ILE A O 1
ATOM 1810 N N . LYS A 1 226 ? -64.572 -9.882 114.560 1.00 92.88 226 LYS A N 1
ATOM 1811 C CA . LYS A 1 226 ? -63.900 -9.341 115.757 1.00 92.88 226 LYS A CA 1
ATOM 1812 C C . LYS A 1 226 ? -64.905 -8.719 116.720 1.00 92.88 226 LYS A C 1
ATOM 1814 O O . LYS A 1 226 ? -64.930 -9.101 117.885 1.00 92.88 226 LYS A O 1
ATOM 1819 N N . VAL A 1 227 ? -65.794 -7.855 116.230 1.00 92.88 227 VAL A N 1
ATOM 1820 C CA . VAL A 1 227 ? -66.842 -7.223 117.050 1.00 92.88 227 VAL A CA 1
ATOM 1821 C C . VAL A 1 227 ? -67.773 -8.265 117.673 1.00 92.88 227 VAL A C 1
ATOM 1823 O O . VAL A 1 227 ? -68.120 -8.160 118.849 1.00 92.88 227 VAL A O 1
ATOM 1826 N N . LEU A 1 228 ? -68.201 -9.270 116.905 1.00 89.25 228 LEU A N 1
ATOM 1827 C CA . LEU A 1 228 ? -69.035 -10.358 117.420 1.00 89.25 228 LEU A CA 1
ATOM 1828 C C . LEU A 1 228 ? -68.284 -11.209 118.450 1.00 89.25 228 LEU A C 1
ATOM 1830 O O . LEU A 1 228 ? -68.876 -11.585 119.459 1.00 89.25 228 LEU A O 1
ATOM 1834 N N . SER A 1 229 ? -66.992 -11.462 118.238 1.00 89.19 229 SER A N 1
ATOM 1835 C CA . SER A 1 229 ? -66.137 -12.199 119.176 1.00 89.19 229 SER A CA 1
ATOM 1836 C C . SER A 1 229 ? -65.926 -11.434 120.480 1.00 89.19 229 SER A C 1
ATOM 1838 O O . SER A 1 229 ? -65.968 -12.029 121.553 1.00 89.19 229 SER A O 1
ATOM 1840 N N . ASP A 1 230 ? -65.737 -10.117 120.414 1.00 91.31 230 ASP A N 1
ATOM 1841 C CA . ASP A 1 230 ? -65.593 -9.280 121.604 1.00 91.31 230 ASP A CA 1
ATOM 1842 C C . ASP A 1 230 ? -66.909 -9.211 122.387 1.00 91.31 230 ASP A C 1
ATOM 1844 O O . ASP A 1 230 ? -66.911 -9.418 123.600 1.00 91.31 230 ASP A O 1
ATOM 1848 N N . LYS A 1 231 ? -68.050 -9.057 121.700 1.00 90.69 231 LYS A N 1
ATOM 1849 C CA . LYS A 1 231 ? -69.382 -9.159 122.324 1.00 90.69 231 LYS A CA 1
ATOM 1850 C C . LYS A 1 231 ? -69.624 -10.522 122.965 1.00 90.69 231 LYS A C 1
ATOM 1852 O O . LYS A 1 231 ? -70.242 -10.589 124.025 1.00 90.69 231 LYS A O 1
ATOM 1857 N N . LEU A 1 232 ? -69.162 -11.599 122.326 1.00 88.12 232 LEU A N 1
ATOM 1858 C CA . LEU A 1 232 ? -69.249 -12.944 122.884 1.00 88.12 232 LEU A CA 1
ATOM 1859 C C . LEU A 1 232 ? -68.438 -13.035 124.179 1.00 88.12 232 LEU A C 1
ATOM 1861 O O . LEU A 1 232 ? -68.996 -13.447 125.185 1.00 88.12 232 LEU A O 1
ATOM 1865 N N . LYS A 1 233 ? -67.189 -12.557 124.201 1.00 91.06 233 LYS A N 1
ATOM 1866 C CA . LYS A 1 233 ? -66.358 -12.523 125.419 1.00 91.06 233 LYS A CA 1
ATOM 1867 C C . LYS A 1 233 ? -66.959 -11.658 126.529 1.00 91.06 233 LYS A C 1
ATOM 1869 O O . LYS A 1 233 ? -66.909 -12.025 127.701 1.00 91.06 233 LYS A O 1
ATOM 1874 N N . GLU A 1 234 ? -67.535 -10.502 126.202 1.00 89.06 234 GLU A N 1
ATOM 1875 C CA . GLU A 1 234 ? -68.255 -9.673 127.179 1.00 89.06 234 GLU A CA 1
ATOM 1876 C C . GLU A 1 234 ? -69.475 -10.410 127.750 1.00 89.06 234 GLU A C 1
ATOM 1878 O O . GLU A 1 234 ? -69.727 -10.369 128.956 1.00 89.06 234 GLU A O 1
ATOM 1883 N N . ALA A 1 235 ? -70.225 -11.116 126.902 1.00 86.56 235 ALA A N 1
ATOM 1884 C CA . ALA A 1 235 ? -71.343 -11.942 127.339 1.00 86.56 235 ALA A CA 1
ATOM 1885 C C . ALA A 1 235 ? -70.879 -13.138 128.189 1.00 86.56 235 ALA A C 1
ATOM 1887 O O . ALA A 1 235 ? -71.499 -13.411 129.214 1.00 86.56 235 ALA A O 1
ATOM 1888 N N . GLU A 1 236 ? -69.782 -13.801 127.815 1.00 85.00 236 GLU A N 1
ATOM 1889 C CA . GLU A 1 236 ? -69.159 -14.906 128.554 1.00 85.00 236 GLU A CA 1
ATOM 1890 C C . GLU A 1 236 ? -68.672 -14.440 129.926 1.00 85.00 236 GLU A C 1
ATOM 1892 O O . GLU A 1 236 ? -69.081 -14.996 130.936 1.00 85.00 236 GLU A O 1
ATOM 1897 N N . T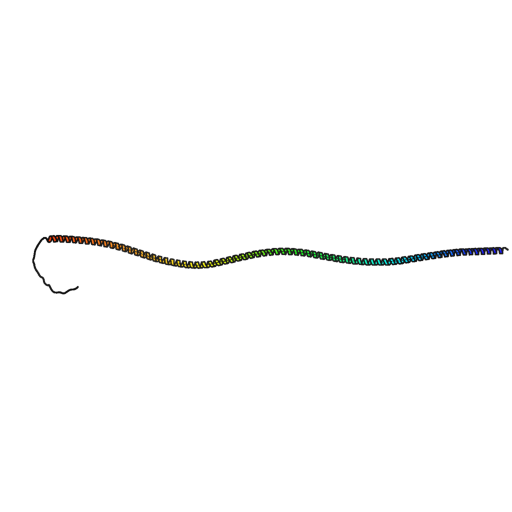HR A 1 237 ? -67.892 -13.361 130.005 1.00 87.25 237 THR A N 1
ATOM 1898 C CA . THR A 1 237 ? -67.432 -12.799 131.290 1.00 87.25 237 THR A CA 1
ATOM 1899 C C . THR A 1 237 ? -68.593 -12.341 132.175 1.00 87.25 237 THR A C 1
ATOM 1901 O O . THR A 1 237 ? -68.551 -12.505 133.397 1.00 87.25 237 THR A O 1
ATOM 1904 N N . ARG A 1 238 ? -69.669 -11.801 131.585 1.00 87.69 238 ARG A N 1
ATOM 1905 C CA . ARG A 1 238 ? -70.906 -11.472 132.306 1.00 87.69 238 ARG A CA 1
ATOM 1906 C C . ARG A 1 238 ? -71.626 -12.722 132.813 1.00 87.69 238 ARG A C 1
ATOM 1908 O O . ARG A 1 238 ? -72.136 -12.695 133.934 1.00 87.69 238 ARG A O 1
ATOM 1915 N N . ALA A 1 239 ? -71.675 -13.787 132.016 1.00 82.88 239 ALA A N 1
ATOM 1916 C CA . ALA A 1 239 ? -72.236 -15.073 132.413 1.00 82.88 239 ALA A CA 1
ATOM 1917 C C . ALA A 1 239 ? -71.404 -15.708 133.537 1.00 82.88 239 ALA A C 1
ATOM 1919 O O . ALA A 1 239 ? -71.962 -16.030 134.579 1.00 82.88 239 ALA A O 1
ATOM 1920 N N . GLU A 1 240 ? -70.076 -15.755 133.410 1.00 82.69 240 GLU A N 1
ATOM 1921 C CA . GLU A 1 240 ? -69.160 -16.220 134.459 1.00 82.69 240 GLU A CA 1
ATOM 1922 C C . GLU A 1 240 ? -69.314 -15.415 135.756 1.00 82.69 240 GLU A C 1
ATOM 1924 O O . GLU A 1 240 ? -69.280 -15.969 136.856 1.00 82.69 240 GLU A O 1
ATOM 1929 N N . PHE A 1 241 ? -69.489 -14.091 135.664 1.00 85.06 241 PHE A N 1
ATOM 1930 C CA . PHE A 1 241 ? -69.756 -13.261 136.836 1.00 85.06 241 PHE A CA 1
ATOM 1931 C C . PHE A 1 241 ? -71.089 -13.635 137.490 1.00 85.06 241 PHE A C 1
ATOM 1933 O O . PHE A 1 241 ? -71.143 -13.781 138.711 1.00 85.06 241 PHE A O 1
ATOM 1940 N N . ALA A 1 242 ? -72.145 -13.828 136.695 1.00 80.00 242 ALA A N 1
ATOM 1941 C CA . ALA A 1 242 ? -73.438 -14.281 137.192 1.00 80.00 242 ALA A CA 1
ATOM 1942 C C . ALA A 1 242 ? -73.334 -15.667 137.852 1.00 80.00 242 ALA A C 1
ATOM 1944 O O . ALA A 1 242 ? -73.835 -15.837 138.959 1.00 80.00 242 ALA A O 1
ATOM 1945 N N . GLU A 1 243 ? -72.615 -16.619 137.257 1.00 81.12 243 GLU A N 1
ATOM 1946 C CA . GLU A 1 243 ? -72.360 -17.949 137.829 1.00 81.12 243 GLU A CA 1
ATOM 1947 C C . GLU A 1 243 ? -71.570 -17.875 139.146 1.00 81.12 243 GLU A C 1
ATOM 1949 O O . GLU A 1 243 ? -71.896 -18.552 140.125 1.00 81.12 243 GLU A O 1
ATOM 1954 N N . ARG A 1 244 ? -70.566 -16.994 139.232 1.00 79.44 244 ARG A N 1
ATOM 1955 C CA . ARG A 1 244 ? -69.832 -16.724 140.482 1.00 79.44 244 ARG A CA 1
ATOM 1956 C C . ARG A 1 244 ? -70.706 -16.066 141.551 1.00 79.44 244 ARG A C 1
ATOM 1958 O O . ARG A 1 244 ? -70.515 -16.308 142.743 1.00 79.44 244 ARG A O 1
ATOM 1965 N N . SER A 1 245 ? -71.639 -15.202 141.155 1.00 77.19 245 SER A N 1
ATOM 1966 C CA . SER A 1 245 ? -72.626 -14.617 142.065 1.00 77.19 245 SER A CA 1
ATOM 1967 C C . SER A 1 245 ? -73.620 -15.664 142.557 1.00 77.19 245 SER A C 1
ATOM 1969 O O . SER A 1 245 ? -73.907 -15.680 143.751 1.00 77.19 245 SER A O 1
ATOM 1971 N N . VAL A 1 246 ? -74.088 -16.558 141.681 1.00 78.19 246 VAL A N 1
ATOM 1972 C CA . VAL A 1 246 ? -74.961 -17.683 142.044 1.00 78.19 246 VAL A CA 1
ATOM 1973 C C . VAL A 1 246 ? -74.253 -18.602 143.035 1.00 78.19 246 VAL A C 1
ATOM 1975 O O . VAL A 1 246 ? -74.759 -18.769 144.134 1.00 78.19 246 VAL A O 1
ATOM 1978 N N . THR A 1 247 ? -73.035 -19.067 142.747 1.00 74.88 247 THR A N 1
ATOM 1979 C CA . THR A 1 247 ? -72.266 -19.923 143.679 1.00 74.88 247 THR A CA 1
ATOM 1980 C C . THR A 1 247 ? -71.960 -19.252 145.025 1.00 74.88 247 THR A C 1
ATOM 1982 O O . THR A 1 247 ? -71.920 -19.915 146.061 1.00 74.88 247 THR A O 1
ATOM 1985 N N . LYS A 1 248 ? -71.760 -17.925 145.062 1.00 77.81 248 LYS A N 1
ATOM 1986 C CA . LYS A 1 248 ? -71.665 -17.176 146.331 1.00 77.81 248 LYS A CA 1
ATOM 1987 C C . LYS A 1 248 ? -72.986 -17.161 147.094 1.00 77.81 248 LYS A C 1
ATOM 1989 O O . LYS A 1 248 ? -72.969 -17.317 148.313 1.00 77.81 248 LYS A O 1
ATOM 1994 N N . LEU A 1 249 ? -74.101 -16.929 146.407 1.00 73.56 249 LEU A N 1
ATOM 1995 C CA . LEU A 1 249 ? -75.430 -16.944 147.015 1.00 73.56 249 LEU A CA 1
ATOM 1996 C C . LEU A 1 249 ? -75.794 -18.351 147.503 1.00 73.56 249 LEU A C 1
ATOM 1998 O O . LEU A 1 249 ? -76.285 -18.463 148.615 1.00 73.56 249 LEU A O 1
ATOM 2002 N N . GLU A 1 250 ? -75.464 -19.402 146.753 1.00 72.88 250 GLU A N 1
ATOM 2003 C CA . GLU A 1 250 ? -75.608 -20.807 147.163 1.00 72.88 250 GLU A CA 1
ATOM 2004 C C . GLU A 1 250 ? -74.807 -21.103 148.434 1.00 72.88 250 GLU A C 1
ATOM 2006 O O . GLU A 1 250 ? -75.386 -21.550 149.412 1.00 72.88 250 GLU A O 1
ATOM 2011 N N . LYS A 1 251 ? -73.526 -20.710 148.511 1.00 74.50 251 LYS A N 1
ATOM 2012 C CA . LYS A 1 251 ? -72.756 -20.807 149.769 1.00 74.50 251 LYS A CA 1
ATOM 2013 C C . LYS A 1 251 ? -73.380 -20.033 150.930 1.00 74.50 251 LYS A C 1
ATOM 2015 O O . LYS A 1 251 ? -73.296 -20.458 152.073 1.00 74.50 251 LYS A O 1
ATOM 2020 N N . SER A 1 252 ? -73.981 -18.879 150.644 1.00 67.19 252 SER A N 1
ATOM 2021 C CA . SER A 1 252 ? -74.682 -18.085 151.660 1.00 67.19 252 SER A CA 1
ATOM 2022 C C . SER A 1 252 ? -75.946 -18.794 152.147 1.00 67.19 252 SER A C 1
ATOM 2024 O O . SER A 1 252 ? -76.308 -18.651 153.311 1.00 67.19 252 SER A O 1
ATOM 2026 N N . ILE A 1 253 ? -76.622 -19.520 151.253 1.00 70.56 253 ILE A N 1
ATOM 2027 C CA . ILE A 1 253 ? -77.772 -20.366 151.568 1.00 70.56 253 ILE A CA 1
ATOM 2028 C C . ILE A 1 253 ? -77.304 -21.548 152.420 1.00 70.56 253 ILE A C 1
ATOM 2030 O O . ILE A 1 253 ? -77.843 -21.709 153.508 1.00 70.56 253 ILE A O 1
ATOM 2034 N N . ASP A 1 254 ? -76.250 -22.265 152.024 1.00 69.19 254 ASP A N 1
ATOM 2035 C CA . ASP A 1 254 ? -75.677 -23.373 152.804 1.00 69.19 254 ASP A CA 1
ATOM 2036 C C . ASP A 1 254 ? -75.269 -22.918 154.223 1.00 69.19 254 ASP A C 1
ATOM 2038 O O . ASP A 1 254 ? -75.659 -23.529 155.215 1.00 69.19 254 ASP A O 1
ATOM 2042 N N . ASP A 1 255 ? -74.579 -21.775 154.354 1.00 64.31 255 ASP A N 1
ATOM 2043 C CA . ASP A 1 255 ? -74.194 -21.185 155.650 1.00 64.31 255 ASP A CA 1
ATOM 2044 C C . ASP A 1 255 ? -75.408 -20.758 156.513 1.00 64.31 255 ASP A C 1
ATOM 2046 O O . ASP A 1 255 ? -75.308 -20.636 157.742 1.00 64.31 255 ASP A O 1
ATOM 2050 N N . LEU A 1 256 ? -76.553 -20.456 155.889 1.00 59.72 256 LEU A N 1
ATOM 2051 C CA . LEU A 1 256 ? -77.814 -20.143 156.571 1.00 59.72 256 LEU A CA 1
ATOM 2052 C C . LEU A 1 256 ? -78.590 -21.415 156.941 1.00 59.72 256 LEU A C 1
ATOM 2054 O O . LEU A 1 256 ? -79.200 -21.450 158.011 1.00 59.72 256 LEU A O 1
ATOM 2058 N N . GLU A 1 257 ? -78.536 -22.454 156.111 1.00 57.47 257 GLU A N 1
ATOM 2059 C CA . GLU A 1 257 ? -79.116 -23.773 156.374 1.00 57.47 257 GLU A CA 1
ATOM 2060 C C . GLU A 1 257 ? -78.377 -24.486 157.520 1.00 57.47 257 GLU A C 1
ATOM 2062 O O . GLU A 1 257 ? -79.025 -25.005 158.435 1.00 57.47 257 GLU A O 1
ATOM 2067 N N . ASP A 1 258 ? -77.045 -24.379 157.585 1.00 54.47 258 ASP A N 1
ATOM 2068 C CA . ASP A 1 258 ? -76.227 -24.881 158.703 1.00 54.47 258 ASP A CA 1
ATOM 2069 C C . ASP A 1 258 ? -76.523 -24.149 160.028 1.00 54.47 258 ASP A C 1
ATOM 2071 O O . ASP A 1 258 ? -76.483 -24.742 161.111 1.00 54.47 258 ASP A O 1
ATOM 2075 N N . LYS A 1 259 ? -76.908 -22.866 159.974 1.00 53.34 259 LYS A N 1
ATOM 2076 C CA . LYS A 1 259 ? -77.400 -22.125 161.153 1.00 53.34 259 LYS A CA 1
ATOM 2077 C C . LYS A 1 259 ? -78.805 -22.551 161.578 1.00 53.34 259 LYS A C 1
ATOM 2079 O O . LYS A 1 259 ? -79.139 -22.414 162.756 1.00 53.34 259 LYS A O 1
ATOM 2084 N N . PHE A 1 260 ? -79.617 -23.069 160.658 1.00 45.44 260 PHE A N 1
ATOM 2085 C CA . PHE A 1 260 ? -80.981 -23.523 160.933 1.00 45.44 260 PHE A CA 1
ATOM 2086 C C . PHE A 1 260 ? -81.017 -24.938 161.533 1.00 45.44 260 PHE A C 1
ATOM 2088 O O . PHE A 1 260 ? -81.854 -25.224 162.389 1.00 45.44 260 PHE A O 1
ATOM 2095 N N . LEU A 1 261 ? -80.070 -25.808 161.174 1.00 41.97 261 LEU A N 1
ATOM 2096 C CA . LEU A 1 261 ? -80.001 -27.191 161.669 1.00 41.97 261 LEU A CA 1
ATOM 2097 C C . LEU A 1 261 ? -79.480 -27.334 163.115 1.00 41.97 261 LEU A C 1
ATOM 2099 O O . LEU A 1 261 ? -79.564 -28.417 163.694 1.00 41.97 261 LEU A O 1
ATOM 2103 N N . CYS A 1 262 ? -79.015 -26.250 163.746 1.00 41.22 262 CYS A N 1
ATOM 2104 C CA . CYS A 1 262 ? -78.572 -26.249 165.147 1.00 41.22 262 CYS A CA 1
ATOM 2105 C C . CYS A 1 262 ? -79.708 -25.968 166.165 1.00 41.22 262 CYS A C 1
ATOM 2107 O O . CYS A 1 262 ? -79.475 -25.970 167.373 1.00 41.22 262 CYS A O 1
ATOM 2109 N N . PHE A 1 263 ? -80.958 -25.768 165.720 1.00 32.47 263 PHE A N 1
ATOM 2110 C CA . PHE A 1 263 ? -82.110 -25.588 166.612 1.00 32.47 263 PHE A CA 1
ATOM 2111 C C . PHE A 1 263 ? -83.310 -26.460 166.191 1.00 32.47 263 PHE A C 1
ATOM 2113 O O . PHE A 1 263 ? -83.985 -26.177 165.209 1.00 32.47 263 PHE A O 1
ATOM 2120 N N . THR A 1 264 ? -83.635 -27.437 167.054 1.00 29.56 264 THR A N 1
ATOM 2121 C CA . THR A 1 264 ? -84.946 -28.099 167.293 1.00 29.56 264 THR A CA 1
ATOM 2122 C C . THR A 1 264 ? -85.163 -29.566 166.856 1.00 29.56 264 THR A C 1
ATOM 2124 O O . THR A 1 264 ? -84.735 -30.041 165.814 1.00 29.56 264 THR A O 1
ATOM 2127 N N . SER A 1 265 ? -85.876 -30.288 167.729 1.00 34.25 265 SER A N 1
ATOM 2128 C CA . SER A 1 265 ? -86.432 -31.657 167.654 1.00 34.25 265 SER A CA 1
ATOM 2129 C C . SER A 1 265 ? -87.712 -31.657 168.532 1.00 34.25 265 SER A C 1
ATOM 2131 O O . SER A 1 265 ? -87.743 -30.814 169.435 1.00 34.25 265 SER A O 1
ATOM 2133 N N . PRO A 1 266 ? -88.720 -32.573 168.476 1.00 48.09 266 PRO A N 1
ATOM 2134 C CA . PRO A 1 266 ? -89.338 -33.390 167.405 1.00 48.09 266 PRO A CA 1
ATOM 2135 C C . PRO A 1 266 ? -90.918 -33.325 167.325 1.00 48.09 266 PRO A C 1
ATOM 2137 O O . PRO A 1 266 ? -91.572 -32.883 168.259 1.00 48.09 266 PRO A O 1
ATOM 2140 N N . LYS A 1 267 ? -91.504 -33.920 166.250 1.00 34.88 267 LYS A N 1
ATOM 2141 C CA . LYS A 1 267 ? -92.796 -34.693 166.073 1.00 34.88 267 LYS A CA 1
ATOM 2142 C C . LYS A 1 267 ? -94.256 -34.105 166.114 1.00 34.88 267 LYS A C 1
ATOM 2144 O O . LYS A 1 267 ? -94.767 -33.793 167.179 1.00 34.88 267 LYS A O 1
ATOM 2149 N N . THR A 1 268 ? -94.993 -34.362 164.993 1.00 42.19 268 THR A N 1
ATOM 2150 C CA . THR A 1 268 ? -96.433 -34.814 164.794 1.00 42.19 268 THR A CA 1
ATOM 2151 C C . THR A 1 268 ? -97.609 -33.868 165.178 1.00 42.19 268 THR A C 1
ATOM 2153 O O . THR A 1 268 ? -97.319 -32.944 165.924 1.00 42.19 268 THR A O 1
ATOM 2156 N N . PRO A 1 269 ? -98.927 -34.048 164.813 1.00 44.41 269 PRO A N 1
ATOM 2157 C CA . PRO A 1 269 ? -99.680 -34.935 163.875 1.00 44.41 269 PRO A CA 1
ATOM 2158 C C . PRO A 1 269 ? -100.784 -34.273 162.951 1.00 44.41 269 PRO A C 1
ATOM 2160 O O . PRO A 1 269 ? -101.178 -33.129 163.124 1.00 44.41 269 PRO A O 1
ATOM 2163 N N . SER A 1 270 ? -101.302 -35.090 162.009 1.00 35.72 270 SER A N 1
ATOM 2164 C CA . SER A 1 270 ? -102.612 -35.223 161.290 1.00 35.72 270 SER A CA 1
ATOM 2165 C C . SER A 1 270 ? -103.731 -34.151 161.193 1.00 35.72 270 SER A C 1
ATOM 2167 O O . SER A 1 270 ? -104.236 -33.668 162.201 1.00 35.72 270 SER A O 1
ATOM 2169 N N . SER A 1 271 ? -104.311 -34.020 159.984 1.00 36.19 271 SER A N 1
ATOM 2170 C CA . SER A 1 271 ? -105.740 -34.244 159.589 1.00 36.19 271 SER A CA 1
ATOM 2171 C C . SER A 1 271 ? -105.995 -33.565 158.217 1.00 36.19 271 SER A C 1
ATOM 2173 O O . SER A 1 271 ? -105.581 -32.433 158.025 1.00 36.19 271 SER A O 1
ATOM 2175 N N . SER A 1 272 ? -106.467 -34.201 157.133 1.00 33.25 272 SER A N 1
ATOM 2176 C CA . SER A 1 272 ? -107.607 -35.112 156.892 1.00 33.25 272 SER A CA 1
ATOM 2177 C C . SER A 1 272 ? -108.877 -34.379 156.440 1.00 33.25 272 SER A C 1
ATOM 2179 O O . SER A 1 272 ? -109.763 -34.253 157.265 1.00 33.25 272 SER A O 1
ATOM 2181 N N . TRP A 1 273 ? -108.985 -34.001 155.154 1.00 40.47 273 TRP A N 1
ATOM 2182 C CA . TRP A 1 273 ? -110.225 -33.954 154.337 1.00 40.47 273 TRP A CA 1
ATOM 2183 C C . TRP A 1 273 ? -109.794 -34.142 152.855 1.00 40.47 273 TRP A C 1
ATOM 2185 O O . TRP A 1 273 ? -109.167 -33.257 152.287 1.00 40.47 273 TRP A O 1
ATOM 2195 N N . MET A 1 274 ? -109.811 -35.387 152.345 1.00 35.09 274 MET A N 1
ATOM 2196 C CA . MET A 1 274 ? -110.798 -35.932 151.378 1.00 35.09 274 MET A CA 1
ATOM 2197 C C . MET A 1 274 ? -110.567 -35.441 149.930 1.00 35.09 274 MET A C 1
ATOM 2199 O O . 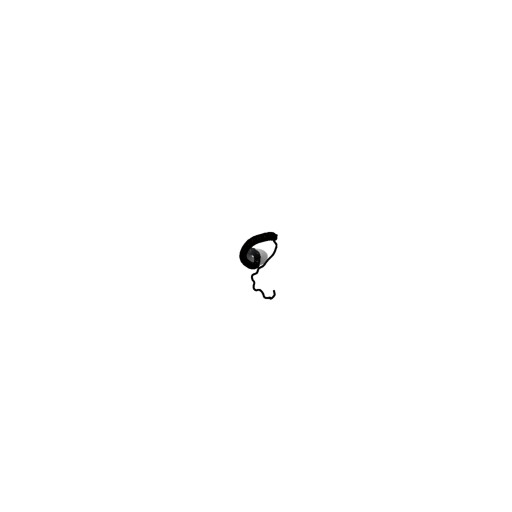MET A 1 274 ? -110.936 -34.318 149.618 1.00 35.09 274 MET A O 1
ATOM 2203 N N . SER A 1 275 ? -109.906 -36.140 148.992 1.00 37.75 275 SER A N 1
ATOM 2204 C CA . SER A 1 275 ? -109.738 -37.582 148.664 1.00 37.75 275 SER A CA 1
ATOM 2205 C C . SER A 1 275 ? -110.938 -38.224 147.952 1.00 37.75 275 SER A C 1
ATOM 2207 O O . SER A 1 275 ? -111.976 -38.375 148.582 1.00 37.75 275 SER A O 1
ATOM 2209 N N . HIS A 1 276 ? -110.749 -38.616 146.678 1.00 36.84 276 HIS A N 1
ATOM 2210 C CA . HIS A 1 276 ? -111.436 -39.648 145.854 1.00 36.84 276 HIS A CA 1
ATOM 2211 C C . HIS A 1 276 ? -111.113 -39.334 144.370 1.00 36.84 276 HIS A C 1
ATOM 2213 O O . HIS A 1 276 ? -111.311 -38.194 143.973 1.00 36.84 276 HIS A O 1
ATOM 2219 N N . LEU A 1 277 ? -110.614 -40.170 143.451 1.00 35.41 277 LEU A N 1
ATOM 2220 C CA . LEU A 1 277 ? -110.254 -41.591 143.265 1.00 35.41 277 LEU A CA 1
ATOM 2221 C C . LEU A 1 277 ? -109.174 -41.558 142.147 1.00 35.41 277 LEU A C 1
ATOM 2223 O O . LEU A 1 277 ? -109.378 -40.837 141.175 1.00 35.41 277 LEU A O 1
ATOM 2227 N N . SER A 1 278 ? -107.960 -42.112 142.186 1.00 33.78 278 SER A N 1
ATOM 2228 C CA . SER A 1 278 ? -107.420 -43.430 142.562 1.00 33.78 278 SER A CA 1
ATOM 2229 C C . SER A 1 278 ? -107.816 -44.601 141.647 1.00 33.78 278 SER A C 1
ATOM 2231 O O . SER A 1 278 ? -108.976 -44.985 141.577 1.00 33.78 278 SER A O 1
ATOM 2233 N N . GLU A 1 279 ? -106.765 -45.190 141.057 1.00 36.56 279 GLU A N 1
ATOM 2234 C CA . GLU A 1 279 ? -106.610 -46.589 140.621 1.00 36.56 279 GLU A CA 1
ATOM 2235 C C . GLU A 1 279 ? -107.385 -47.075 139.385 1.00 36.56 279 GLU A C 1
ATOM 2237 O O . GLU A 1 279 ? -108.581 -47.321 139.434 1.00 36.56 279 GLU A O 1
ATOM 2242 N N . LEU A 1 280 ? -106.656 -47.381 138.303 1.00 35.47 280 LEU A N 1
ATOM 2243 C CA . LEU A 1 280 ? -106.310 -48.773 137.974 1.00 35.47 280 LEU A CA 1
ATOM 2244 C C . LEU A 1 280 ? -105.399 -48.861 136.729 1.00 35.47 280 LEU A C 1
ATOM 2246 O O . LEU A 1 280 ? -105.719 -48.327 135.677 1.00 35.47 280 LEU A O 1
ATOM 2250 N N . CYS A 1 281 ? -104.347 -49.671 136.867 1.00 34.81 281 CYS A N 1
ATOM 2251 C CA . CYS A 1 281 ? -103.785 -50.575 135.853 1.00 34.81 281 CYS A CA 1
ATOM 2252 C C . CYS A 1 281 ? -103.103 -49.992 134.594 1.00 34.81 281 CYS A C 1
ATOM 2254 O O . CYS A 1 281 ? -103.740 -49.463 133.698 1.00 34.81 281 CYS A O 1
ATOM 2256 N N . ILE A 1 282 ? -101.767 -50.061 134.514 1.00 38.91 282 ILE A N 1
ATOM 2257 C CA . ILE A 1 282 ? -100.987 -51.216 133.997 1.00 38.91 282 ILE A CA 1
ATOM 2258 C C . ILE A 1 282 ? -101.000 -51.286 132.460 1.00 38.91 282 ILE A C 1
ATOM 2260 O O . ILE A 1 282 ? -102.007 -51.642 131.863 1.00 38.91 282 ILE A O 1
ATOM 2264 N N . CYS A 1 283 ? -99.840 -50.998 131.855 1.00 36.56 283 CYS A N 1
ATOM 2265 C CA . CYS A 1 283 ? -99.127 -51.837 130.871 1.00 36.56 283 CYS A CA 1
ATOM 2266 C C . CYS A 1 283 ? -97.996 -51.006 130.235 1.00 36.56 283 CYS A C 1
ATOM 2268 O O . CYS A 1 283 ? -98.254 -50.053 129.515 1.00 36.56 283 CYS A O 1
ATOM 2270 N N . LEU A 1 284 ? -96.746 -51.295 130.615 1.00 35.56 284 LEU A N 1
ATOM 2271 C CA . LEU A 1 284 ? -95.729 -51.913 129.742 1.00 35.56 284 LEU A CA 1
ATOM 2272 C C . LEU A 1 284 ? -95.087 -50.918 128.747 1.00 35.56 284 LEU A C 1
ATOM 2274 O O . LEU A 1 284 ? -95.740 -50.399 127.860 1.00 35.56 284 LEU A O 1
ATOM 2278 N N . PHE A 1 285 ? -93.820 -50.553 128.960 1.00 37.03 285 PHE A N 1
ATOM 2279 C CA . PHE A 1 285 ? -92.644 -51.204 128.350 1.00 37.03 285 PHE A CA 1
ATOM 2280 C C . PHE A 1 285 ? -92.318 -50.663 126.946 1.00 37.03 285 PHE A C 1
ATOM 2282 O O . PHE A 1 285 ? -93.164 -50.682 126.063 1.00 37.03 285 PHE A O 1
ATOM 2289 N N . SER A 1 286 ? -91.028 -50.368 126.735 1.00 36.75 286 SER A N 1
ATOM 2290 C CA . SER A 1 286 ? -90.348 -50.090 125.450 1.00 36.75 286 SER A CA 1
ATOM 2291 C C . SER A 1 286 ? -90.562 -48.686 124.859 1.00 36.75 286 SER A C 1
ATOM 2293 O O . SER A 1 286 ? -91.689 -48.236 124.735 1.00 36.75 286 SER A O 1
ATOM 2295 N N . ARG A 1 287 ? -89.532 -47.962 124.412 1.00 43.00 287 ARG A N 1
ATOM 2296 C CA . ARG A 1 287 ? -88.152 -48.347 124.088 1.00 43.00 287 ARG A CA 1
ATOM 2297 C C . ARG A 1 287 ? -87.264 -47.107 124.048 1.00 43.00 287 ARG A C 1
ATOM 22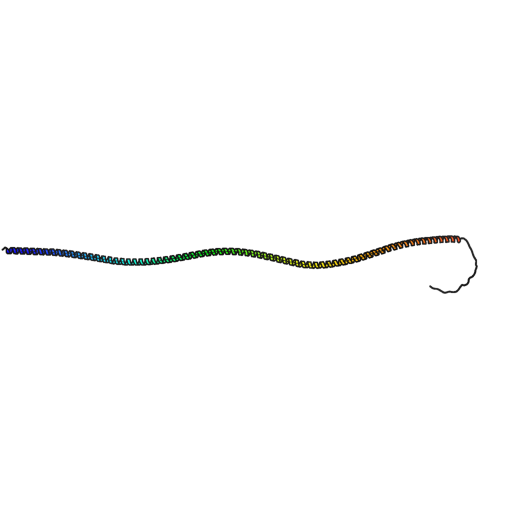99 O O . ARG A 1 287 ? -87.809 -46.040 123.696 1.00 43.00 287 ARG A O 1
#

pLDDT: mean 85.88, std 18.65, range [29.56, 98.5]

Radius of gyration: 118.15 Å; chains: 1; bounding box: 220×85×328 Å

Foldseek 3Di:
DPVVVVVVVVVVVVVVVVVVVVVVVVVVVVVVVVVVVVVVVVVVVVVVVVVVVVVVVVVVVVVVVVVVVVVVVVVVVVVVVVVVVVVVVVVVVVVVVVVVVVVVVVVVVVVVVVVVVVVVVVVVVVVVVVVVVVVVVVVVVVVVVVVVVVVVVVVVVVVVVVVVVVVVVVVVVVVVVVVVVVVVVVVVVVVVVVVVVVVVVVVVVVVVVVVVVVVVVVVVVVVVVVVVVVVVVVVVVVVVVVVVVVVVVVVVVVVVVVVVVVDDDDDDDDDDDDDDDDDDDDDDDDD

Organism: Rhinopithecus bieti (NCBI:txid61621)